Protein AF-0000000066527807 (afdb_homodimer)

Solvent-accessible surface area (backbone atoms only — not comparable to full-atom values): 12798 Å² total; per-residue (Å²): 134,84,79,76,78,77,77,78,78,77,78,80,78,75,71,74,75,80,60,67,42,74,60,63,64,94,69,46,79,50,50,32,48,44,38,30,66,73,28,67,70,47,35,36,44,41,22,42,40,43,50,53,51,54,53,51,51,66,41,42,33,78,80,55,36,56,61,50,51,51,53,50,52,56,45,52,54,56,43,50,72,34,34,56,39,62,67,53,40,49,50,47,44,53,52,52,40,50,54,52,51,53,52,57,70,68,49,85,55,57,115,130,83,76,75,78,79,78,77,80,77,76,76,78,76,72,75,74,81,60,62,40,74,61,62,65,92,68,48,79,50,50,30,50,44,39,30,65,74,28,66,71,48,36,38,44,41,21,44,41,44,50,53,52,54,53,52,48,69,42,41,34,76,79,54,34,57,62,50,50,52,52,49,53,54,46,53,54,56,44,51,72,34,33,59,40,63,68,55,40,49,49,47,44,52,52,53,40,49,54,52,50,54,53,56,70,67,49,85,54,58,114

Structure (mmCIF, N/CA/C/O backbone):
data_AF-0000000066527807-model_v1
#
loop_
_entity.id
_entity.type
_entity.pdbx_description
1 polymer 'Uncharacterized protein'
#
loop_
_atom_site.group_PDB
_atom_site.id
_atom_site.type_symbol
_atom_site.label_atom_id
_atom_site.label_alt_id
_atom_site.label_comp_id
_atom_site.label_asym_id
_atom_site.label_entity_id
_atom_site.label_seq_id
_atom_site.pdbx_PDB_ins_code
_atom_site.Cartn_x
_atom_site.Cartn_y
_atom_site.Cartn_z
_atom_site.occupancy
_atom_site.B_iso_or_equiv
_atom_site.auth_seq_id
_atom_site.auth_comp_id
_atom_site.auth_asym_id
_atom_site.auth_atom_id
_atom_site.pdbx_PDB_model_num
ATOM 1 N N . MET A 1 1 ? -2.896 -29.844 54.281 1 39.66 1 MET A N 1
ATOM 2 C CA . MET A 1 1 ? -3.393 -28.734 53.469 1 39.66 1 MET A CA 1
ATOM 3 C C . MET A 1 1 ? -2.633 -28.672 52.156 1 39.66 1 MET A C 1
ATOM 5 O O . MET A 1 1 ? -1.433 -28.391 52.125 1 39.66 1 MET A O 1
ATOM 9 N N . LYS A 1 2 ? -2.949 -29.703 51.25 1 48.19 2 LYS A N 1
ATOM 10 C CA . LYS A 1 2 ? -2.42 -29.875 49.906 1 48.19 2 LYS A CA 1
ATOM 11 C C . LYS A 1 2 ? -2.602 -28.594 49.094 1 48.19 2 LYS A C 1
ATOM 13 O O . LYS A 1 2 ? -3.721 -28.094 48.938 1 48.19 2 LYS A O 1
ATOM 18 N N . HIS A 1 3 ? -1.604 -27.625 49.188 1 49.34 3 HIS A N 1
ATOM 19 C CA . HIS A 1 3 ? -1.522 -26.422 48.375 1 49.34 3 HIS A CA 1
ATOM 20 C C . HIS A 1 3 ? -1.668 -26.734 46.875 1 49.34 3 HIS A C 1
ATOM 22 O O . HIS A 1 3 ? -0.916 -27.547 46.344 1 49.34 3 HIS A O 1
ATOM 28 N N . LEU A 1 4 ? -2.865 -26.906 46.375 1 46.47 4 LEU A N 1
ATOM 29 C CA . LEU A 1 4 ? -3.129 -27 44.938 1 46.47 4 LEU A CA 1
ATOM 30 C C . LEU A 1 4 ? -2.521 -25.812 4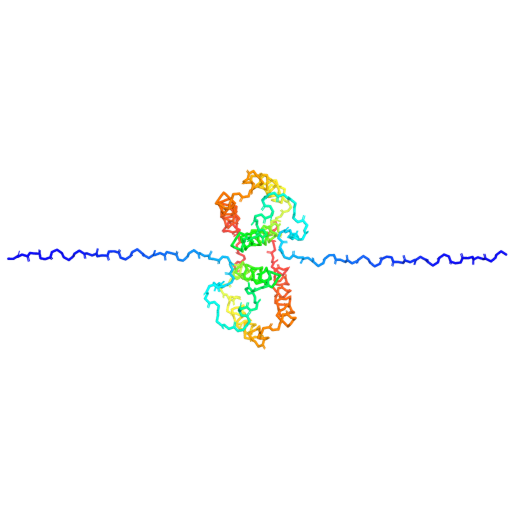4.188 1 46.47 4 LEU A C 1
ATOM 32 O O . LEU A 1 4 ? -2.816 -24.656 44.5 1 46.47 4 LEU A O 1
ATOM 36 N N . ALA A 1 5 ? -1.277 -25.922 43.719 1 49.06 5 ALA A N 1
ATOM 37 C CA . ALA A 1 5 ? -0.568 -24.984 42.875 1 49.06 5 ALA A CA 1
ATOM 38 C C . ALA A 1 5 ? -1.372 -24.672 41.594 1 49.06 5 ALA A C 1
ATOM 40 O O . ALA A 1 5 ? -1.746 -25.578 40.875 1 49.06 5 ALA A O 1
ATOM 41 N N . PHE A 1 6 ? -2.27 -23.641 41.594 1 47.47 6 PHE A N 1
ATOM 42 C CA . PHE A 1 6 ? -2.979 -23.141 40.438 1 47.47 6 PHE A CA 1
ATOM 43 C C . PHE A 1 6 ? -2.004 -22.812 39.312 1 47.47 6 PHE A C 1
ATOM 45 O O . PHE A 1 6 ? -1.077 -22.016 39.5 1 47.47 6 PHE A O 1
ATOM 52 N N . LEU A 1 7 ? -1.673 -23.734 38.438 1 44.59 7 LEU A N 1
ATOM 53 C CA . LEU A 1 7 ? -0.918 -23.516 37.188 1 44.59 7 LEU A CA 1
ATOM 54 C C . LEU A 1 7 ? -1.557 -22.422 36.344 1 44.59 7 LEU A C 1
ATOM 56 O O . LEU A 1 7 ? -2.727 -22.516 35.969 1 44.59 7 LEU A O 1
ATOM 60 N N . ALA A 1 8 ? -1.164 -21.125 36.5 1 48 8 ALA A N 1
ATOM 61 C CA . ALA A 1 8 ? -1.522 -19.984 35.656 1 48 8 ALA A CA 1
ATOM 62 C C . ALA A 1 8 ? -1.264 -20.25 34.188 1 48 8 ALA A C 1
ATOM 64 O O . ALA A 1 8 ? -0.119 -20.469 33.781 1 48 8 ALA A O 1
ATOM 65 N N . LEU A 1 9 ? -2.199 -20.922 33.469 1 48.09 9 LEU A N 1
ATOM 66 C CA . LEU A 1 9 ? -2.143 -21.078 32 1 48.09 9 LEU A CA 1
ATOM 67 C C . LEU A 1 9 ? -1.901 -19.734 31.344 1 48.09 9 LEU A C 1
ATOM 69 O O . LEU A 1 9 ? -2.75 -18.844 31.406 1 48.09 9 LEU A O 1
ATOM 73 N N . GLY A 1 10 ? -0.667 -19.234 31.234 1 46.38 10 GLY A N 1
ATOM 74 C CA . GLY A 1 10 ? -0.306 -18.047 30.469 1 46.38 10 GLY A CA 1
ATOM 75 C C . GLY A 1 10 ? -0.889 -18.047 29.078 1 46.38 10 GLY A C 1
ATOM 76 O O . GLY A 1 10 ? -0.628 -18.953 28.281 1 46.38 10 GLY A O 1
ATOM 77 N N . GLY A 1 11 ? -2.061 -17.469 28.828 1 46.22 11 GLY A N 1
ATOM 78 C CA . GLY A 1 11 ? -2.682 -17.281 27.516 1 46.22 11 GLY A CA 1
ATOM 79 C C . GLY A 1 11 ? -1.75 -16.641 26.5 1 46.22 11 GLY A C 1
ATOM 80 O O . GLY A 1 11 ? -1.186 -15.578 26.75 1 46.22 11 GLY A O 1
ATOM 81 N N . LEU A 1 12 ? -1.144 -17.391 25.594 1 45.25 12 LEU A N 1
ATOM 82 C CA . LEU A 1 12 ? -0.392 -16.953 24.422 1 45.25 12 LEU A CA 1
ATOM 83 C C . LEU A 1 12 ? -1.179 -15.914 23.625 1 45.25 12 LEU A C 1
ATOM 85 O O . LEU A 1 12 ? -2.225 -16.219 23.047 1 45.25 12 LEU A O 1
ATOM 89 N N . LEU A 1 13 ? -1.061 -14.617 23.891 1 42.19 13 LEU A N 1
ATOM 90 C CA . LEU A 1 13 ? -1.569 -13.531 23.062 1 42.19 13 LEU A CA 1
ATOM 91 C C . LEU A 1 13 ? -1.076 -13.68 21.625 1 42.19 13 LEU A C 1
ATOM 93 O O . LEU A 1 13 ? 0.12 -13.539 21.359 1 42.19 13 LEU A O 1
ATOM 97 N N . LEU A 1 14 ? -1.679 -14.516 20.781 1 38.56 14 LEU A N 1
ATOM 98 C CA . LEU A 1 14 ? -1.427 -14.469 19.344 1 38.56 14 LEU A CA 1
ATOM 99 C C . LEU A 1 14 ? -1.499 -13.039 18.828 1 38.56 14 LEU A C 1
ATOM 101 O O . LEU A 1 14 ? -2.535 -12.383 18.953 1 38.56 14 LEU A O 1
ATOM 105 N N . ALA A 1 15 ? -0.409 -12.359 18.672 1 37.22 15 ALA A N 1
ATOM 106 C CA . ALA A 1 15 ? -0.36 -11.078 17.969 1 37.22 15 ALA A CA 1
ATOM 107 C C . ALA A 1 15 ? -1.014 -11.188 16.594 1 37.22 15 ALA A C 1
ATOM 109 O O . ALA A 1 15 ? -0.762 -12.141 15.852 1 37.22 15 ALA A O 1
ATOM 110 N N . PRO A 1 16 ? -2.109 -10.508 16.375 1 35.41 16 PRO A N 1
ATOM 111 C CA . PRO A 1 16 ? -2.666 -10.547 15.016 1 35.41 16 PRO A CA 1
ATOM 112 C C . PRO A 1 16 ? -1.626 -10.234 13.938 1 35.41 16 PRO A C 1
ATOM 114 O O . PRO A 1 16 ? -0.729 -9.414 14.164 1 35.41 16 PRO A O 1
ATOM 117 N N . LEU A 1 17 ? -1.255 -11.109 13.094 1 33.66 17 LEU A N 1
ATOM 118 C CA . LEU A 1 17 ? -0.534 -10.797 11.859 1 33.66 17 LEU A CA 1
ATOM 119 C C . LEU A 1 17 ? -1.036 -9.492 11.25 1 33.66 17 LEU A C 1
ATOM 121 O O . LEU A 1 17 ? -2.244 -9.289 11.109 1 33.66 17 LEU A O 1
ATOM 125 N N . ALA A 1 18 ? -0.369 -8.43 11.508 1 37.41 18 ALA A N 1
ATOM 126 C CA . ALA A 1 18 ? -0.654 -7.133 10.906 1 37.41 18 ALA A CA 1
ATOM 127 C C . ALA A 1 18 ? -1.011 -7.285 9.43 1 37.41 18 ALA A C 1
ATOM 129 O O . ALA A 1 18 ? -0.16 -7.648 8.609 1 37.41 18 ALA A O 1
ATOM 130 N N . GLU A 1 19 ? -2.135 -7.895 9.07 1 40.25 19 GLU A N 1
ATOM 131 C CA . GLU A 1 19 ? -2.646 -7.891 7.703 1 40.25 19 GLU A CA 1
ATOM 132 C C . GLU A 1 19 ? -2.508 -6.512 7.066 1 40.25 19 GLU A C 1
ATOM 134 O O . GLU A 1 19 ? -2.791 -5.496 7.703 1 40.25 19 GLU A O 1
ATOM 139 N N . ALA A 1 20 ? -1.674 -6.43 6.109 1 42.84 20 ALA A N 1
ATOM 140 C CA . ALA A 1 20 ? -1.469 -5.199 5.355 1 42.84 20 ALA A CA 1
ATOM 141 C C . ALA A 1 20 ? -2.799 -4.617 4.883 1 42.84 20 ALA A C 1
ATOM 143 O O . ALA A 1 20 ? -2.893 -3.42 4.598 1 42.84 20 ALA A O 1
ATOM 144 N N . ALA A 1 21 ? -3.801 -5.496 4.59 1 53.59 21 ALA A N 1
ATOM 145 C CA . ALA A 1 21 ? -5.035 -4.844 4.164 1 53.59 21 ALA A CA 1
ATOM 146 C C . ALA A 1 21 ? -5.617 -3.982 5.285 1 53.59 21 ALA A C 1
ATOM 148 O O . ALA A 1 21 ? -5.344 -4.219 6.465 1 53.59 21 ALA A O 1
ATOM 149 N N . SER A 1 22 ? -6.172 -2.719 4.793 1 63.94 22 SER A N 1
ATOM 150 C CA . SER A 1 22 ? -6.762 -1.81 5.773 1 63.94 22 SER A CA 1
ATOM 151 C C . SER A 1 22 ? -7.73 -2.541 6.695 1 63.94 22 SER A C 1
ATOM 153 O O . SER A 1 22 ? -7.961 -2.115 7.828 1 63.94 22 SER A O 1
ATOM 155 N N . PHE A 1 23 ? -8.305 -3.688 6.227 1 75.06 23 PHE A N 1
ATOM 156 C CA . PHE A 1 23 ? -9.18 -4.449 7.109 1 75.06 23 PHE A CA 1
ATOM 157 C C . PHE A 1 23 ? -9.25 -5.906 6.672 1 75.06 23 PHE A C 1
ATOM 159 O O . PHE A 1 23 ? -8.836 -6.25 5.562 1 75.06 23 PHE A O 1
ATOM 166 N N . ASP A 1 24 ? -9.641 -6.789 7.535 1 86.12 24 ASP A N 1
ATOM 167 C CA . ASP A 1 24 ? -9.781 -8.227 7.316 1 86.12 24 ASP A CA 1
ATOM 168 C C . ASP A 1 24 ? -11.039 -8.531 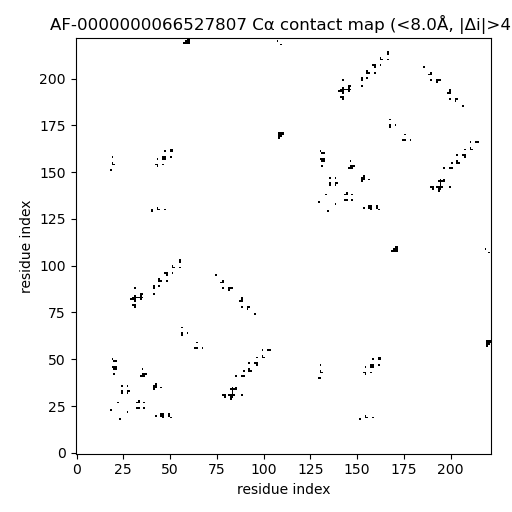6.5 1 86.12 24 ASP A C 1
ATOM 170 O O . ASP A 1 24 ? -12.156 -8.422 7 1 86.12 24 ASP A O 1
ATOM 174 N N . CYS A 1 25 ? -10.797 -9.102 5.344 1 91.19 25 CYS A N 1
ATOM 175 C CA . CYS A 1 25 ? -11.914 -9.352 4.441 1 91.19 25 CYS A CA 1
ATOM 176 C C . CYS A 1 25 ? -12.812 -10.469 4.969 1 91.19 25 CYS A C 1
ATOM 178 O O . CYS A 1 25 ? -13.992 -10.531 4.637 1 91.19 25 CYS A O 1
ATOM 180 N N . GLU A 1 26 ? -12.273 -11.359 5.695 1 88.69 26 GLU A N 1
ATOM 181 C CA . GLU A 1 26 ? -13.055 -12.445 6.266 1 88.69 26 GLU A CA 1
ATOM 182 C C . GLU A 1 26 ? -14.07 -11.93 7.281 1 88.69 26 GLU A C 1
ATOM 184 O O . GLU A 1 26 ? -15.031 -12.625 7.621 1 88.69 26 GLU A O 1
ATOM 189 N N . LYS A 1 27 ? -13.875 -10.711 7.668 1 91.62 27 LYS A N 1
ATOM 190 C CA . LYS A 1 27 ? -14.75 -10.117 8.68 1 91.62 27 LYS A CA 1
ATOM 191 C C . LYS A 1 27 ? -15.578 -8.977 8.094 1 91.62 27 LYS A C 1
ATOM 193 O O . LYS A 1 27 ? -16.234 -8.234 8.836 1 91.62 27 LYS A O 1
ATOM 198 N N . ALA A 1 28 ? -15.492 -8.867 6.793 1 91.62 28 ALA A N 1
ATOM 199 C CA . ALA A 1 28 ? -16.203 -7.77 6.148 1 91.62 28 ALA A CA 1
ATOM 200 C C . ALA A 1 28 ? -17.719 -7.93 6.301 1 91.62 28 ALA A C 1
ATOM 202 O O . ALA A 1 28 ? -18.266 -8.977 5.973 1 91.62 28 ALA A O 1
ATOM 203 N N . GLU A 1 29 ? -18.406 -6.879 6.809 1 92.94 29 GLU A N 1
ATOM 204 C CA . GLU A 1 29 ? -19.844 -6.934 7.043 1 92.94 29 GLU A CA 1
ATOM 205 C C . GLU A 1 29 ? -20.578 -5.84 6.273 1 92.94 29 GLU A C 1
ATOM 207 O O . GLU A 1 29 ? -21.656 -6.07 5.723 1 92.94 29 GLU A O 1
ATOM 212 N N . ARG A 1 30 ? -19.969 -4.672 6.18 1 95.81 30 ARG A N 1
ATOM 213 C CA . ARG A 1 30 ? -20.625 -3.521 5.551 1 95.81 30 ARG A CA 1
ATOM 214 C C . ARG A 1 30 ? -20.516 -3.596 4.035 1 95.81 30 ARG A C 1
ATOM 216 O O . ARG A 1 30 ? -19.625 -4.266 3.502 1 95.81 30 ARG A O 1
ATOM 223 N N . ALA A 1 31 ? -21.422 -2.932 3.379 1 97.56 31 ALA A N 1
ATOM 224 C CA . ALA A 1 31 ? -21.5 -2.99 1.922 1 97.56 31 ALA A CA 1
ATOM 225 C C . ALA A 1 31 ? -20.219 -2.467 1.283 1 97.56 31 ALA A C 1
ATOM 227 O O . ALA A 1 31 ? -19.766 -3.004 0.272 1 97.56 31 ALA A O 1
ATOM 228 N N . ASP A 1 32 ? -19.641 -1.404 1.789 1 97.38 32 ASP A N 1
ATOM 229 C CA . ASP A 1 32 ? -18.406 -0.88 1.228 1 97.38 32 ASP A CA 1
ATOM 230 C C . ASP A 1 32 ? -17.25 -1.871 1.41 1 97.38 32 ASP A C 1
ATOM 232 O O . ASP A 1 32 ? -16.5 -2.131 0.473 1 97.38 32 ASP A O 1
ATOM 236 N N . GLU A 1 33 ? -17.156 -2.475 2.566 1 96.56 33 GLU A N 1
ATOM 237 C CA . GLU A 1 33 ? -16.109 -3.445 2.84 1 96.56 33 GLU A CA 1
ATOM 238 C C . GLU A 1 33 ? -16.219 -4.656 1.921 1 96.56 33 GLU A C 1
ATOM 240 O O . GLU A 1 33 ? -15.219 -5.133 1.381 1 96.56 33 GLU A O 1
ATOM 245 N N . LYS A 1 34 ? -17.422 -5.156 1.769 1 97.25 34 LYS A N 1
ATOM 246 C CA . LYS A 1 34 ? -17.641 -6.297 0.885 1 97.25 34 LYS A CA 1
ATOM 247 C C . LYS A 1 34 ? -17.25 -5.961 -0.554 1 97.25 34 LYS A C 1
ATOM 249 O O . LYS A 1 34 ? -16.641 -6.777 -1.247 1 97.25 34 LYS A O 1
ATOM 254 N N . ALA A 1 35 ? -17.656 -4.762 -0.98 1 97.44 35 ALA A N 1
ATOM 255 C CA . ALA A 1 35 ? -17.312 -4.324 -2.332 1 97.44 35 ALA A CA 1
ATOM 256 C C . ALA A 1 35 ? -15.805 -4.223 -2.506 1 97.44 35 ALA A C 1
ATOM 258 O O . ALA A 1 35 ? -15.266 -4.633 -3.535 1 97.44 35 ALA A O 1
ATOM 259 N N . ILE A 1 36 ? -15.109 -3.676 -1.559 1 97.06 36 ILE A N 1
ATOM 260 C CA . ILE A 1 36 ? -13.664 -3.533 -1.589 1 97.06 36 ILE A CA 1
ATOM 261 C C . ILE A 1 36 ? -13.008 -4.91 -1.661 1 97.06 36 ILE A C 1
ATOM 263 O O . ILE A 1 36 ? -12.102 -5.133 -2.473 1 97.06 36 ILE A O 1
ATOM 267 N N . CYS A 1 37 ? -13.555 -5.812 -0.888 1 95.88 37 CYS A N 1
ATOM 268 C CA . CYS A 1 37 ? -12.984 -7.156 -0.828 1 95.88 37 CYS A CA 1
ATOM 269 C C . CYS A 1 37 ? -13.242 -7.914 -2.127 1 95.88 37 CYS A C 1
ATOM 271 O O . CYS A 1 37 ? -12.461 -8.789 -2.5 1 95.88 37 CYS A O 1
ATOM 273 N N . ALA A 1 38 ? -14.25 -7.582 -2.836 1 94.56 38 ALA A N 1
ATOM 274 C CA . ALA A 1 38 ? -14.672 -8.32 -4.023 1 94.56 38 ALA A CA 1
ATOM 275 C C . ALA A 1 38 ? -14 -7.77 -5.277 1 94.56 38 ALA A C 1
ATOM 277 O O . ALA A 1 38 ? -14.078 -8.383 -6.348 1 94.56 38 ALA A O 1
ATOM 278 N N . ASN A 1 39 ? -13.375 -6.621 -5.152 1 94.56 39 ASN A N 1
ATOM 279 C CA . ASN A 1 39 ? -12.797 -5.906 -6.281 1 94.56 39 ASN A CA 1
ATOM 280 C C . ASN A 1 39 ? -11.312 -5.621 -6.066 1 94.56 39 ASN A C 1
ATOM 282 O O . ASN A 1 39 ? -10.953 -4.824 -5.199 1 94.56 39 ASN A O 1
ATOM 286 N N . ARG A 1 40 ? -10.531 -6.211 -6.867 1 92.75 40 ARG A N 1
ATOM 287 C CA . ARG A 1 40 ? -9.086 -6.129 -6.656 1 92.75 40 ARG A CA 1
ATOM 288 C C . ARG A 1 40 ? -8.609 -4.684 -6.742 1 92.75 40 ARG A C 1
ATOM 290 O O . ARG A 1 40 ? -7.77 -4.258 -5.945 1 92.75 40 ARG A O 1
ATOM 297 N N . ALA A 1 41 ? -9.078 -4.008 -7.758 1 93.94 41 ALA A N 1
ATOM 298 C CA . ALA A 1 41 ? -8.641 -2.625 -7.926 1 93.94 41 ALA A CA 1
ATOM 299 C C . ALA A 1 41 ? -9 -1.784 -6.703 1 93.94 41 ALA A C 1
ATOM 301 O O . ALA A 1 41 ? -8.211 -0.939 -6.27 1 93.94 41 ALA A O 1
ATOM 302 N N . LEU A 1 42 ? -10.156 -1.981 -6.207 1 95.94 42 LEU A N 1
ATOM 303 C CA . LEU A 1 42 ? -10.555 -1.287 -4.988 1 95.94 42 LEU A CA 1
ATOM 304 C C . LEU A 1 42 ? -9.711 -1.742 -3.803 1 95.94 42 LEU A C 1
ATOM 306 O O . LEU A 1 42 ? -9.305 -0.924 -2.975 1 95.94 42 LEU A O 1
ATOM 310 N N . ASN A 1 43 ? -9.461 -3.035 -3.676 1 95.44 43 ASN A N 1
ATOM 311 C CA . ASN A 1 43 ? -8.586 -3.551 -2.627 1 95.44 43 ASN A CA 1
ATOM 312 C C . ASN A 1 43 ? -7.199 -2.92 -2.689 1 95.44 43 ASN A C 1
ATOM 314 O O . ASN A 1 43 ? -6.645 -2.531 -1.662 1 95.44 43 ASN A O 1
ATOM 318 N N . ASP A 1 44 ? -6.684 -2.838 -3.83 1 95.69 44 ASP A N 1
ATOM 319 C CA . ASP A 1 44 ? -5.367 -2.227 -4.012 1 95.69 44 ASP A CA 1
ATOM 320 C C . ASP A 1 44 ? -5.367 -0.777 -3.533 1 95.69 44 ASP A C 1
ATOM 322 O O . ASP A 1 44 ? -4.426 -0.337 -2.867 1 95.69 44 ASP A O 1
ATOM 326 N N . LYS A 1 45 ? -6.402 -0.035 -3.914 1 96.81 45 LYS A N 1
ATOM 327 C CA . LYS A 1 45 ? -6.52 1.351 -3.469 1 96.81 45 LYS A CA 1
ATOM 328 C C . LYS A 1 45 ? -6.637 1.433 -1.95 1 96.81 45 LYS A C 1
ATOM 330 O O . LYS A 1 45 ? -6.102 2.354 -1.33 1 96.81 45 LYS A O 1
ATOM 335 N N . ASP A 1 46 ? -7.309 0.495 -1.396 1 96.81 46 ASP A N 1
ATOM 336 C CA . ASP A 1 46 ? -7.441 0.454 0.056 1 96.81 46 ASP A CA 1
ATOM 337 C C . ASP A 1 46 ? -6.09 0.242 0.729 1 96.81 46 ASP A C 1
ATOM 339 O O . ASP A 1 46 ? -5.75 0.94 1.688 1 96.81 46 ASP A O 1
ATOM 343 N N . VAL A 1 47 ? -5.359 -0.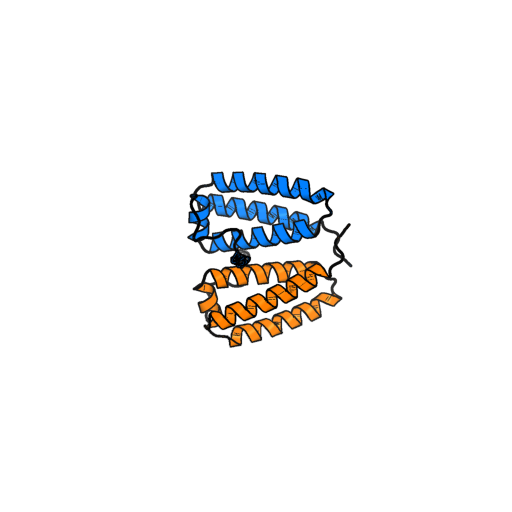708 0.258 1 96.19 47 VAL A N 1
ATOM 344 C CA . VAL A 1 47 ? -4.043 -0.991 0.815 1 96.19 47 VAL A CA 1
ATOM 345 C C . VAL A 1 47 ? -3.129 0.217 0.624 1 96.19 47 VAL A C 1
ATOM 347 O O . VAL A 1 47 ? -2.457 0.652 1.562 1 96.19 47 VAL A O 1
ATOM 350 N N . GLU A 1 48 ? -3.111 0.742 -0.562 1 96.94 48 GLU A N 1
ATOM 351 C CA . GLU A 1 48 ? -2.293 1.92 -0.831 1 96.94 48 GLU A CA 1
ATOM 352 C C . GLU A 1 48 ? -2.637 3.061 0.124 1 96.94 48 GLU A C 1
ATOM 354 O O . GLU A 1 48 ? -1.748 3.643 0.748 1 96.94 48 GLU A O 1
ATOM 359 N N . MET A 1 49 ? -3.904 3.396 0.219 1 97.12 49 MET A N 1
ATOM 360 C CA . MET A 1 49 ? -4.371 4.469 1.096 1 97.12 49 MET A CA 1
ATOM 361 C C . MET A 1 49 ? -3.922 4.227 2.533 1 97.12 49 MET A C 1
ATOM 363 O O . MET A 1 49 ? -3.398 5.133 3.186 1 97.12 49 MET A O 1
ATOM 367 N N . SER A 1 50 ? -4.094 3.029 2.984 1 96.75 50 SER A N 1
ATOM 368 C CA . SER A 1 50 ? -3.777 2.689 4.367 1 96.75 50 SER A CA 1
ATOM 369 C C . SER A 1 50 ? -2.285 2.83 4.641 1 96.75 50 SER A C 1
ATOM 371 O O . SER A 1 50 ? -1.888 3.352 5.688 1 96.75 50 SER A O 1
ATOM 373 N N . VAL A 1 51 ? -1.482 2.357 3.766 1 95.88 51 VAL A N 1
ATOM 374 C CA . VAL A 1 51 ? -0.034 2.416 3.936 1 95.88 51 VAL A CA 1
ATOM 375 C C . VAL A 1 51 ? 0.43 3.869 3.922 1 95.88 51 VAL A C 1
ATOM 377 O O . VAL A 1 51 ? 1.192 4.293 4.793 1 95.88 51 VAL A O 1
ATOM 380 N N . LYS A 1 52 ? -0.044 4.664 2.949 1 95.56 52 LYS A N 1
ATOM 381 C CA . LYS A 1 52 ? 0.321 6.074 2.873 1 95.56 52 LYS A CA 1
ATOM 382 C C . LYS A 1 52 ? -0.087 6.816 4.145 1 95.56 52 LYS A C 1
ATOM 384 O O . LYS A 1 52 ? 0.686 7.613 4.68 1 95.56 52 LYS A O 1
ATOM 389 N N . TYR A 1 53 ? -1.275 6.59 4.629 1 95.62 53 TYR A N 1
ATOM 390 C CA . TYR A 1 53 ? -1.767 7.23 5.848 1 95.62 53 TYR A CA 1
ATOM 391 C C . TYR A 1 53 ? -0.869 6.906 7.035 1 95.62 53 TYR A C 1
ATOM 393 O O . TYR A 1 53 ? -0.459 7.801 7.773 1 95.62 53 TYR A O 1
ATOM 401 N N . ARG A 1 54 ? -0.525 5.652 7.207 1 93.25 54 ARG A N 1
ATOM 402 C CA . ARG A 1 54 ? 0.29 5.227 8.344 1 93.25 54 ARG A CA 1
ATOM 403 C C . ARG A 1 54 ? 1.688 5.832 8.266 1 93.25 54 ARG A C 1
ATOM 405 O O . ARG A 1 54 ? 2.23 6.281 9.281 1 93.25 54 ARG A O 1
ATOM 412 N N . PHE A 1 55 ? 2.26 5.828 7.086 1 89.94 55 PHE A N 1
ATOM 413 C CA . PHE A 1 55 ? 3.592 6.398 6.906 1 89.94 55 PHE A CA 1
ATOM 414 C C . PHE A 1 55 ? 3.596 7.887 7.234 1 89.94 55 PHE A C 1
ATOM 416 O O . PHE A 1 55 ? 4.449 8.359 7.984 1 89.94 55 PHE A O 1
ATOM 423 N N . LEU A 1 56 ? 2.678 8.578 6.656 1 90.75 56 LEU A N 1
ATOM 424 C CA . LEU A 1 56 ? 2.619 10.023 6.848 1 90.75 56 LEU A CA 1
ATOM 425 C C . LEU A 1 56 ? 2.352 10.367 8.305 1 90.75 56 LEU A C 1
ATOM 427 O O . LEU A 1 56 ? 2.938 11.312 8.844 1 90.75 56 LEU A O 1
ATOM 431 N N . ARG A 1 57 ? 1.449 9.625 8.93 1 89.94 57 ARG A N 1
ATOM 432 C CA . ARG A 1 57 ? 1.155 9.867 10.344 1 89.94 57 ARG A CA 1
ATOM 433 C C . ARG A 1 57 ? 2.412 9.727 11.195 1 89.94 57 ARG A C 1
ATOM 435 O O . ARG A 1 57 ? 2.572 10.43 12.195 1 89.94 57 ARG A O 1
ATOM 442 N N . GLY A 1 58 ? 3.287 8.805 10.758 1 86.12 58 GLY A N 1
ATOM 443 C CA . GLY A 1 58 ? 4.52 8.57 11.492 1 86.12 58 GLY A CA 1
ATOM 444 C C . GLY A 1 58 ? 5.559 9.656 11.273 1 86.12 58 GLY A C 1
ATOM 445 O O . GLY A 1 58 ? 6.527 9.75 12.031 1 86.12 58 GLY A O 1
ATOM 446 N N . LEU A 1 59 ? 5.414 10.43 10.234 1 83.25 59 LEU A N 1
ATOM 447 C CA . LEU A 1 59 ? 6.391 11.461 9.906 1 83.25 59 LEU A CA 1
ATOM 448 C C . LEU A 1 59 ? 6.031 12.781 10.578 1 83.25 59 LEU A C 1
ATOM 450 O O . LEU A 1 59 ? 6.867 13.688 10.664 1 83.25 59 LEU A O 1
ATOM 454 N N . PHE A 1 60 ? 4.816 12.938 10.906 1 75.5 60 PHE A N 1
ATOM 455 C CA . PHE A 1 60 ? 4.395 14.195 11.516 1 75.5 60 PHE A CA 1
ATOM 456 C C . PHE A 1 60 ? 4.551 14.141 13.031 1 75.5 60 PHE A C 1
ATOM 458 O O . PHE A 1 60 ? 4.379 13.086 13.641 1 75.5 60 PHE A O 1
ATOM 465 N N . ALA A 1 61 ? 4.977 15.312 13.516 1 67.62 61 ALA A N 1
ATOM 466 C CA . ALA A 1 61 ? 5.016 15.492 14.961 1 67.62 61 ALA A CA 1
ATOM 467 C C . ALA A 1 61 ? 3.629 15.312 15.578 1 67.62 61 ALA A C 1
ATOM 469 O O . ALA A 1 61 ? 2.629 15.25 14.859 1 67.62 61 ALA A O 1
ATOM 470 N N . MET A 1 62 ? 3.623 15.164 16.922 1 67.19 62 MET A N 1
ATOM 471 C CA . MET A 1 62 ? 2.396 14.898 17.656 1 67.19 62 MET A CA 1
ATOM 472 C C . MET A 1 62 ? 1.31 15.906 17.297 1 67.19 62 MET A C 1
ATOM 474 O O . MET A 1 62 ? 0.134 15.547 17.203 1 67.19 62 MET A O 1
ATOM 478 N N . GLY A 1 63 ? 1.717 17.109 17.016 1 68.25 63 GLY A N 1
ATOM 479 C CA . GLY A 1 63 ? 0.728 18.141 16.734 1 68.25 63 GLY A CA 1
ATOM 480 C C . GLY A 1 63 ? -0.015 17.922 15.438 1 68.25 63 GLY A C 1
ATOM 481 O O . GLY A 1 63 ? -1.211 18.203 15.344 1 68.25 63 GLY A O 1
ATOM 482 N N . GLY A 1 64 ? 0.566 17.344 14.414 1 75 64 GLY A N 1
ATOM 483 C CA . GLY A 1 64 ? -0.076 17.094 13.133 1 75 64 GLY A CA 1
ATOM 484 C C . GLY A 1 64 ? -0.835 15.781 13.086 1 75 64 GLY A C 1
ATOM 485 O O . GLY A 1 64 ? -1.663 15.562 12.195 1 75 64 GLY A O 1
ATOM 486 N N . ARG A 1 65 ? -0.714 15.07 14.18 1 83.19 65 ARG A N 1
ATOM 487 C CA . ARG A 1 65 ? -1.299 13.734 14.172 1 83.19 65 ARG A CA 1
ATOM 488 C C . ARG A 1 65 ? -2.795 13.789 14.461 1 83.19 65 ARG A C 1
ATOM 490 O O . ARG A 1 65 ? -3.572 13.016 13.898 1 83.19 65 ARG A O 1
ATOM 497 N N . GLY A 1 66 ? -3.156 14.719 15.32 1 86 66 GLY A N 1
ATOM 498 C CA . GLY A 1 66 ? -4.57 14.844 15.641 1 86 66 GLY A CA 1
ATOM 499 C C . GLY A 1 66 ? -5.422 15.227 14.438 1 86 66 GLY A C 1
ATOM 500 O O . GLY A 1 66 ? -6.43 14.57 14.156 1 86 66 GLY A O 1
ATOM 501 N N . ALA A 1 67 ? -5.055 16.25 13.719 1 88.81 67 ALA A N 1
ATOM 502 C CA . ALA A 1 67 ? -5.793 16.703 12.539 1 88.81 67 ALA A CA 1
ATOM 503 C C . ALA A 1 67 ? -5.828 15.609 11.469 1 88.81 67 ALA A C 1
ATOM 505 O O . ALA A 1 67 ? -6.84 15.438 10.789 1 88.81 67 ALA A O 1
ATOM 506 N N . MET A 1 68 ? -4.742 14.898 11.344 1 91.88 68 MET A N 1
ATOM 507 C CA . MET A 1 68 ? -4.676 13.805 10.383 1 91.88 68 MET A CA 1
ATOM 508 C C . MET A 1 68 ? -5.652 12.695 10.75 1 91.88 68 MET A C 1
ATOM 510 O O . MET A 1 68 ? -6.348 12.164 9.883 1 91.88 68 MET A O 1
ATOM 514 N N . GLN A 1 69 ? -5.664 12.422 12.016 1 93.94 69 GLN A N 1
ATOM 515 C CA . GLN A 1 69 ? -6.574 11.383 12.484 1 93.94 69 GLN A CA 1
ATOM 516 C C . GLN A 1 69 ? -8.031 11.789 12.273 1 93.94 69 GLN A C 1
ATOM 518 O O . GLN A 1 69 ? -8.852 10.984 11.836 1 93.94 69 GLN A O 1
ATOM 523 N N . ASP A 1 70 ? -8.305 13.055 12.578 1 94.69 70 ASP A N 1
ATOM 524 C CA . ASP A 1 70 ? -9.664 13.555 12.383 1 94.69 70 ASP A CA 1
ATOM 525 C C . ASP A 1 70 ? -10.078 13.469 10.922 1 94.69 70 ASP A C 1
ATOM 527 O O . ASP A 1 70 ? -11.172 12.992 10.609 1 94.69 70 ASP A O 1
ATOM 531 N N . ARG A 1 71 ? -9.234 13.891 10.039 1 96.75 71 ARG A N 1
ATOM 532 C CA . ARG A 1 71 ? -9.539 13.867 8.609 1 96.75 71 ARG A CA 1
ATOM 533 C C . ARG A 1 71 ? -9.711 12.438 8.109 1 96.75 71 ARG A C 1
ATOM 535 O O . ARG A 1 71 ? -10.547 12.164 7.246 1 96.75 71 ARG A O 1
ATOM 542 N N . GLN A 1 72 ? -8.938 11.57 8.648 1 96.75 72 GLN A N 1
ATOM 543 C CA . GLN A 1 72 ? -9.062 10.164 8.281 1 96.75 72 GLN A CA 1
ATOM 544 C C . GLN A 1 72 ? -10.414 9.594 8.695 1 96.75 72 GLN A C 1
ATOM 546 O O . GLN A 1 72 ? -11.055 8.875 7.926 1 96.75 72 GLN A O 1
ATOM 551 N N . GLN A 1 73 ? -10.875 9.938 9.844 1 97.31 73 GLN A N 1
ATOM 552 C CA . GLN A 1 73 ? -12.164 9.469 10.328 1 97.31 73 GLN A CA 1
ATOM 553 C C . GLN A 1 73 ? -13.305 10.031 9.477 1 97.31 73 GLN A C 1
ATOM 555 O O . GLN A 1 73 ? -14.25 9.32 9.148 1 97.31 73 GLN A O 1
ATOM 560 N N . ASP A 1 74 ? -13.172 11.281 9.203 1 98.12 74 ASP A N 1
ATOM 561 C CA . ASP A 1 74 ? -14.164 11.914 8.336 1 98.12 74 ASP A CA 1
ATOM 562 C C . ASP A 1 74 ? -14.234 11.211 6.98 1 98.12 74 ASP A C 1
ATOM 564 O O . ASP A 1 74 ? -15.328 10.953 6.465 1 98.12 74 ASP A O 1
ATOM 568 N N . TRP A 1 75 ? -13.125 10.93 6.48 1 98.44 75 TRP A N 1
ATOM 569 C CA . TRP A 1 75 ? -13.07 10.289 5.172 1 98.44 75 TRP A CA 1
ATOM 570 C C . TRP A 1 75 ? -13.656 8.883 5.234 1 98.44 75 TRP A C 1
ATOM 572 O O . TRP A 1 75 ? -14.352 8.453 4.305 1 98.44 75 TRP A O 1
ATOM 582 N N . LEU A 1 76 ? -13.367 8.117 6.262 1 97.44 76 LEU A N 1
ATOM 583 C CA . LEU A 1 76 ? -13.93 6.773 6.402 1 97.44 76 LEU A CA 1
ATOM 584 C C . LEU A 1 76 ? -15.453 6.82 6.402 1 97.44 76 LEU A C 1
ATOM 586 O O . LEU A 1 76 ? -16.109 5.918 5.871 1 97.44 76 LEU A O 1
ATOM 590 N N . ARG A 1 77 ? -16.031 7.844 6.996 1 97.81 77 ARG A N 1
ATOM 591 C CA . ARG A 1 77 ? -17.469 8.023 6.953 1 97.81 77 ARG A CA 1
ATOM 592 C C . ARG A 1 77 ? -17.953 8.305 5.531 1 97.81 77 ARG A C 1
ATOM 594 O O . ARG A 1 77 ? -18.984 7.777 5.102 1 97.81 77 ARG A O 1
ATOM 601 N N . GLU A 1 78 ? -17.203 9.125 4.812 1 98.06 78 GLU A N 1
ATOM 602 C CA . GLU A 1 78 ? -17.5 9.398 3.406 1 98.06 78 GLU A CA 1
ATOM 603 C C . GLU A 1 78 ? -17.469 8.117 2.576 1 98.06 78 GLU A C 1
ATOM 605 O O . GLU A 1 78 ? -18.344 7.875 1.759 1 98.06 78 GLU A O 1
ATOM 610 N N . ARG A 1 79 ? -16.438 7.305 2.736 1 97.81 79 ARG A N 1
ATOM 611 C CA . ARG A 1 79 ? -16.297 6.051 2.004 1 97.81 79 ARG A CA 1
ATOM 612 C C . ARG A 1 79 ? -17.484 5.125 2.291 1 97.81 79 ARG A C 1
ATOM 614 O O . ARG A 1 79 ? -18.016 4.484 1.379 1 97.81 79 ARG A O 1
ATOM 621 N N . ARG A 1 80 ? -17.875 5.078 3.551 1 97.62 80 ARG A N 1
ATOM 622 C CA . ARG A 1 80 ? -18.984 4.211 3.963 1 97.62 80 ARG A CA 1
ATOM 623 C C . ARG A 1 80 ? -20.281 4.609 3.27 1 97.62 80 ARG A C 1
ATOM 625 O O . ARG A 1 80 ? -21.109 3.75 2.943 1 97.62 80 ARG A O 1
ATOM 632 N N . ARG A 1 81 ? -20.422 5.883 3.037 1 98.38 81 ARG A N 1
ATOM 633 C CA . ARG A 1 81 ? -21.641 6.379 2.408 1 98.38 81 ARG A CA 1
ATOM 634 C C . ARG A 1 81 ? -21.766 5.863 0.98 1 98.38 81 ARG A C 1
ATOM 636 O O . ARG A 1 81 ? -22.875 5.855 0.413 1 98.38 81 ARG A O 1
ATOM 643 N N . CYS A 1 82 ? -20.641 5.398 0.401 1 98.75 82 CYS A N 1
ATOM 644 C CA . CYS A 1 82 ? -20.656 4.875 -0.959 1 98.75 82 CYS A CA 1
ATOM 645 C C . CYS A 1 82 ? -21.359 3.525 -1.015 1 98.75 82 CYS A C 1
ATOM 647 O O . CYS A 1 82 ? -21.781 3.082 -2.086 1 98.75 82 CYS A O 1
ATOM 649 N N . GLY A 1 83 ? -21.531 2.922 0.178 1 98.19 83 GLY A N 1
ATOM 650 C CA . GLY A 1 83 ? -22.016 1.55 0.132 1 98.19 83 GLY A CA 1
ATOM 651 C C . GLY A 1 83 ? -21.219 0.671 -0.82 1 98.19 83 GLY A C 1
ATOM 652 O O . GLY A 1 83 ? -19.984 0.696 -0.819 1 98.19 83 GLY A O 1
ATOM 653 N N . GLY A 1 84 ? -21.859 -0.158 -1.664 1 98.25 84 GLY A N 1
ATOM 654 C CA . GLY A 1 84 ? -21.188 -1.085 -2.564 1 98.25 84 GLY A CA 1
ATOM 655 C C . GLY A 1 84 ? -20.953 -0.511 -3.947 1 98.25 84 GLY A C 1
ATOM 656 O O . GLY A 1 84 ? -20.547 -1.229 -4.863 1 98.25 84 GLY A O 1
ATOM 657 N N . ASP A 1 85 ? -21.125 0.825 -4.094 1 98.75 85 ASP A N 1
ATOM 658 C CA . ASP A 1 85 ? -20.938 1.475 -5.387 1 98.75 85 ASP A CA 1
ATOM 659 C C . ASP A 1 85 ? -19.469 1.584 -5.734 1 98.75 85 ASP A C 1
ATOM 661 O O . ASP A 1 85 ? -18.766 2.465 -5.23 1 98.75 85 ASP A O 1
ATOM 665 N N . THR A 1 86 ? -19.047 0.796 -6.672 1 98.31 86 THR A N 1
ATOM 666 C CA . THR A 1 86 ? -17.625 0.666 -6.977 1 98.31 86 THR A CA 1
ATOM 667 C C . THR A 1 86 ? -17.062 1.967 -7.555 1 98.31 86 THR A C 1
ATOM 669 O O . THR A 1 86 ? -15.914 2.322 -7.309 1 98.31 86 THR A O 1
ATOM 672 N N . ASP A 1 87 ? -17.875 2.68 -8.32 1 98.56 87 ASP A N 1
ATOM 673 C CA . ASP A 1 87 ? -17.422 3.953 -8.875 1 98.56 87 ASP A CA 1
ATOM 674 C C . ASP A 1 87 ? -17.266 5 -7.773 1 98.56 87 ASP A C 1
ATOM 676 O O . ASP A 1 87 ? -16.281 5.738 -7.754 1 98.56 87 ASP A O 1
ATOM 680 N N . CYS A 1 88 ? -18.203 5.09 -6.957 1 98.88 88 CYS A N 1
ATOM 681 C CA . CYS A 1 88 ? -18.141 5.996 -5.816 1 98.88 88 CYS A CA 1
ATOM 682 C C . CYS A 1 88 ? -16.953 5.68 -4.93 1 98.88 88 CYS A C 1
ATOM 684 O O . CYS A 1 88 ? -16.203 6.582 -4.539 1 98.88 88 CYS A O 1
ATOM 686 N N . LEU A 1 89 ? -16.719 4.395 -4.629 1 98.75 89 LEU A N 1
ATOM 687 C CA . LEU A 1 89 ? -15.578 3.965 -3.822 1 98.75 89 LEU A CA 1
ATOM 688 C C . LEU A 1 89 ? -14.266 4.32 -4.508 1 98.75 89 LEU A C 1
ATOM 690 O O . LEU A 1 89 ? -13.336 4.812 -3.861 1 98.75 89 LEU A O 1
ATOM 694 N N . SER A 1 90 ? -14.195 4.059 -5.77 1 98.56 90 SER A N 1
ATOM 695 C CA . SER A 1 90 ? -12.984 4.367 -6.512 1 98.56 90 SER A CA 1
ATOM 696 C C . SER A 1 90 ? -12.656 5.855 -6.438 1 98.56 90 SER A C 1
ATOM 698 O O . SER A 1 90 ? -11.5 6.234 -6.223 1 98.56 90 SER A O 1
ATOM 700 N N . ARG A 1 91 ? -13.633 6.66 -6.59 1 98.62 91 ARG A N 1
ATOM 701 C CA . ARG A 1 91 ? -13.43 8.102 -6.535 1 98.62 91 ARG A CA 1
ATOM 702 C C . ARG A 1 91 ? -13.023 8.547 -5.133 1 98.62 91 ARG A C 1
ATOM 704 O O . ARG A 1 91 ? -12.141 9.391 -4.977 1 98.62 91 ARG A O 1
ATOM 711 N N . ALA A 1 92 ? -13.68 8.016 -4.133 1 98.69 92 ALA A N 1
ATOM 712 C CA . ALA A 1 92 ? -13.352 8.359 -2.752 1 98.69 92 ALA A CA 1
ATOM 713 C C . ALA A 1 92 ? -11.898 8.023 -2.438 1 98.69 92 ALA A C 1
ATOM 715 O O . ALA A 1 92 ? -11.18 8.836 -1.851 1 98.69 92 ALA A O 1
ATOM 716 N N . TYR A 1 93 ? -11.469 6.875 -2.82 1 98.31 93 TYR A N 1
ATOM 717 C CA . TYR A 1 93 ? -10.086 6.473 -2.58 1 98.31 93 TYR A CA 1
ATOM 718 C C . TYR A 1 93 ? -9.117 7.359 -3.354 1 98.31 93 TYR A C 1
ATOM 720 O O . TYR A 1 93 ? -8.086 7.781 -2.818 1 98.31 93 TYR A O 1
ATOM 728 N N . ALA A 1 94 ? -9.43 7.578 -4.617 1 98.38 94 ALA A N 1
ATOM 729 C CA . ALA A 1 94 ? -8.555 8.422 -5.418 1 98.38 94 ALA A CA 1
ATOM 730 C C . ALA A 1 94 ? -8.383 9.797 -4.777 1 98.38 94 ALA A C 1
ATOM 732 O O . ALA A 1 94 ? -7.27 10.336 -4.73 1 98.38 94 ALA A O 1
ATOM 733 N N . GLN A 1 95 ? -9.43 10.336 -4.324 1 98.56 95 GLN A N 1
ATOM 734 C CA . GLN A 1 95 ? -9.391 11.648 -3.68 1 98.56 95 GLN A CA 1
ATOM 735 C C . GLN A 1 95 ? -8.547 11.609 -2.41 1 98.56 95 GLN A C 1
ATOM 737 O O . GLN A 1 95 ? -7.711 12.492 -2.189 1 98.56 95 GLN A O 1
ATOM 742 N N . ARG A 1 96 ? -8.758 10.633 -1.546 1 98.56 96 ARG A N 1
ATOM 743 C CA . ARG A 1 96 ? -8.016 10.539 -0.291 1 98.56 96 ARG A CA 1
ATOM 744 C C . ARG A 1 96 ? -6.531 10.312 -0.546 1 98.56 96 ARG A C 1
ATOM 746 O O . ARG A 1 96 ? -5.684 10.945 0.091 1 98.56 96 ARG A O 1
ATOM 753 N N . ILE A 1 97 ? -6.242 9.445 -1.472 1 97.94 97 ILE A N 1
ATOM 754 C CA . ILE A 1 97 ? -4.855 9.156 -1.831 1 97.94 97 ILE A CA 1
ATOM 755 C C . ILE A 1 97 ? -4.188 10.422 -2.354 1 97.94 97 ILE A C 1
ATOM 757 O O . ILE A 1 97 ? -3.043 10.727 -1.997 1 97.94 97 ILE A O 1
ATOM 761 N N . ASP A 1 98 ? -4.91 11.188 -3.158 1 98.06 98 ASP A N 1
ATOM 762 C CA . ASP A 1 98 ? -4.391 12.453 -3.656 1 98.06 98 ASP A CA 1
ATOM 763 C C . ASP A 1 98 ? -4.105 13.422 -2.508 1 98.06 98 ASP A C 1
ATOM 765 O O . ASP A 1 98 ? -3.086 14.109 -2.51 1 98.06 98 ASP A O 1
ATOM 769 N N . GLU A 1 99 ? -4.969 13.562 -1.546 1 97.62 99 GLU A N 1
ATOM 770 C CA . GLU A 1 99 ? -4.766 14.398 -0.369 1 97.62 99 GLU A CA 1
ATOM 771 C C . GLU A 1 99 ? -3.502 14 0.385 1 97.62 99 GLU A C 1
ATOM 773 O O . GLU A 1 99 ? -2.715 14.852 0.789 1 97.62 99 GLU A O 1
ATOM 778 N N . LEU A 1 100 ? -3.295 12.703 0.571 1 96.31 100 LEU A N 1
ATOM 779 C CA . LEU A 1 100 ? -2.127 12.188 1.28 1 96.31 100 LEU A CA 1
ATOM 780 C C . LEU A 1 100 ? -0.852 12.461 0.488 1 96.31 100 LEU A C 1
ATOM 782 O O . LEU A 1 100 ? 0.185 12.789 1.066 1 96.31 100 LEU A O 1
ATOM 786 N N . ASP A 1 101 ? -0.959 12.289 -0.842 1 95.5 101 ASP A N 1
ATOM 787 C CA . ASP A 1 101 ? 0.185 12.57 -1.702 1 95.5 101 ASP A CA 1
ATOM 788 C C . ASP A 1 101 ? 0.596 14.039 -1.602 1 95.5 101 ASP A C 1
ATOM 790 O O . ASP A 1 101 ? 1.787 14.359 -1.61 1 95.5 101 ASP A O 1
ATOM 794 N N . LYS A 1 102 ? -0.363 14.953 -1.522 1 94.56 102 LYS A N 1
ATOM 795 C CA . LYS A 1 102 ? -0.075 16.375 -1.378 1 94.56 102 LYS A CA 1
ATOM 796 C C . LYS A 1 102 ? 0.587 16.672 -0.034 1 94.56 102 LYS A C 1
ATOM 798 O O . LYS A 1 102 ? 1.478 17.516 0.052 1 94.56 102 LYS A O 1
ATOM 803 N N . GLN A 1 103 ? 0.153 16 0.98 1 91.19 103 GLN A N 1
ATOM 804 C CA . GLN A 1 103 ? 0.793 16.141 2.283 1 91.19 103 GLN A CA 1
ATOM 805 C C . GLN A 1 103 ? 2.24 15.664 2.242 1 91.19 103 GLN A C 1
ATOM 807 O O . GLN A 1 103 ? 3.129 16.297 2.816 1 91.19 103 GLN A O 1
ATOM 812 N N . TYR A 1 104 ? 2.449 14.555 1.623 1 89.56 104 TYR A N 1
ATOM 813 C CA . TYR A 1 104 ? 3.795 14.023 1.438 1 89.56 104 TYR A CA 1
ATOM 814 C C . TYR A 1 104 ? 4.684 15.031 0.712 1 89.56 104 TYR A C 1
ATOM 816 O O . TYR A 1 104 ? 5.844 15.219 1.08 1 89.56 104 TYR A O 1
ATOM 824 N N . ALA A 1 105 ? 4.18 15.625 -0.351 1 88.25 105 ALA A N 1
ATOM 825 C CA . ALA A 1 105 ? 4.926 16.594 -1.152 1 88.25 105 ALA A CA 1
ATOM 826 C C . ALA A 1 105 ? 5.316 17.812 -0.32 1 88.25 105 ALA A C 1
ATOM 828 O O . ALA A 1 105 ? 6.293 18.5 -0.632 1 88.25 105 ALA A O 1
ATOM 829 N N . GLY A 1 106 ? 4.566 18.078 0.695 1 82.69 106 GLY A N 1
ATOM 830 C CA . GLY A 1 106 ? 4.801 19.25 1.524 1 82.69 106 GLY A CA 1
ATOM 831 C C . GLY A 1 106 ? 5.816 19 2.625 1 82.69 106 GLY A C 1
ATOM 832 O O . GLY A 1 106 ? 6.215 19.938 3.326 1 82.69 106 GLY A O 1
ATOM 833 N N . ILE A 1 107 ? 6.105 17.797 2.881 1 76.38 107 ILE A N 1
ATOM 834 C CA . ILE A 1 107 ? 7.074 17.469 3.92 1 76.38 107 ILE A CA 1
ATOM 835 C C . ILE A 1 107 ? 8.477 17.828 3.451 1 76.38 107 ILE A C 1
ATOM 837 O O . ILE A 1 107 ? 8.82 17.641 2.279 1 76.38 107 ILE A O 1
ATOM 841 N N . ASP A 1 108 ? 9.195 18.516 4.395 1 66.88 108 ASP A N 1
ATOM 842 C CA . ASP A 1 108 ? 10.602 18.797 4.113 1 66.88 108 ASP A CA 1
ATOM 843 C C . ASP A 1 108 ? 11.414 17.516 4.016 1 66.88 108 ASP A C 1
ATOM 845 O O . ASP A 1 108 ? 11.516 16.75 4.988 1 66.88 108 ASP A O 1
ATOM 849 N N . LYS A 1 109 ? 11.781 17.156 2.809 1 63.12 109 LYS A N 1
ATOM 850 C CA . LYS A 1 109 ? 12.562 15.938 2.559 1 63.12 109 LYS A CA 1
ATOM 851 C C . LYS A 1 109 ? 14.023 16.125 2.959 1 63.12 109 LYS A C 1
ATOM 853 O O . LYS A 1 109 ? 14.602 17.203 2.73 1 63.12 109 LYS A O 1
ATOM 858 N N . PRO A 1 110 ? 14.305 15.07 3.893 1 55.28 110 PRO A N 1
ATOM 859 C CA . PRO A 1 110 ? 15.695 15.266 4.301 1 55.28 110 PRO A CA 1
ATOM 860 C C . PRO A 1 110 ? 16.656 15.32 3.111 1 55.28 110 PRO A C 1
ATOM 862 O O . PRO A 1 110 ? 16.438 14.656 2.098 1 55.28 110 PRO A O 1
ATOM 865 N N . LEU A 1 111 ? 17.344 16.609 2.824 1 46.53 111 LEU A N 1
ATOM 866 C CA . LEU A 1 111 ? 18.422 16.797 1.858 1 46.53 111 LEU A CA 1
ATOM 867 C C . LEU A 1 111 ? 19.5 15.734 2.031 1 46.53 111 LEU A C 1
ATOM 869 O O . LEU A 1 111 ? 19.75 15.266 3.146 1 46.53 111 LEU A O 1
ATOM 873 N N . MET B 1 1 ? -1.517 24.453 -56.344 1 35.53 1 MET B N 1
ATOM 874 C CA . MET B 1 1 ? -0.851 24.578 -55.062 1 35.53 1 MET B CA 1
ATOM 875 C C . MET B 1 1 ? -1.761 24.094 -53.938 1 35.53 1 MET B C 1
ATOM 877 O O . MET B 1 1 ? -2.379 24.891 -53.219 1 35.53 1 MET B O 1
ATOM 881 N N . LYS B 1 2 ? -2.529 23 -54.281 1 46.09 2 LYS B N 1
ATOM 882 C CA . LYS B 1 2 ? -3.414 22.375 -53.312 1 46.09 2 LYS B CA 1
ATOM 883 C C . LYS B 1 2 ? -2.65 21.984 -52.062 1 46.09 2 LYS B C 1
ATOM 885 O O . LYS B 1 2 ? -1.678 21.234 -52.125 1 46.09 2 LYS B O 1
ATOM 890 N N . HIS B 1 3 ? -2.467 23.062 -51.094 1 46 3 HIS B N 1
ATOM 891 C CA . HIS B 1 3 ? -1.904 22.859 -49.781 1 46 3 HIS B CA 1
ATOM 892 C C . HIS B 1 3 ? -2.559 21.672 -49.062 1 46 3 HIS B C 1
ATOM 894 O O . HIS B 1 3 ? -3.785 21.609 -48.969 1 46 3 HIS B O 1
ATOM 900 N N . LEU B 1 4 ? -2.119 20.46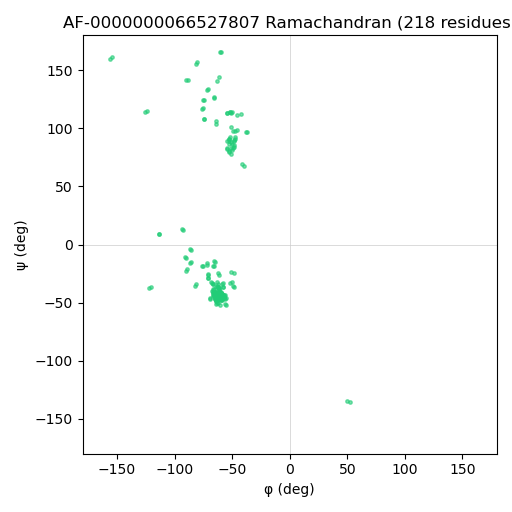9 -49.312 1 46.34 4 LEU B N 1
ATOM 901 C CA . LEU B 1 4 ? -2.465 19.297 -48.5 1 46.34 4 LEU B CA 1
ATOM 902 C C . LEU B 1 4 ? -2.275 19.562 -47.031 1 46.34 4 LEU B C 1
ATOM 904 O O . LEU B 1 4 ? -1.183 19.938 -46.594 1 46.34 4 LEU B O 1
ATOM 908 N N . ALA B 1 5 ? -3.266 20.141 -46.344 1 47.88 5 ALA B N 1
ATOM 909 C CA . ALA B 1 5 ? -3.32 20.312 -44.906 1 47.88 5 ALA B CA 1
ATOM 910 C C . ALA B 1 5 ? -3.047 18.984 -44.188 1 47.88 5 ALA B C 1
ATOM 912 O O . ALA B 1 5 ? -3.727 17.984 -44.406 1 47.88 5 ALA B O 1
ATOM 913 N N . PHE B 1 6 ? -1.795 18.641 -43.906 1 47.19 6 PHE B N 1
ATOM 914 C CA . PHE B 1 6 ? -1.412 17.516 -43.031 1 47.19 6 PHE B CA 1
ATOM 915 C C . PHE B 1 6 ? -2.146 17.578 -41.719 1 47.19 6 PHE B C 1
ATOM 917 O O . PHE B 1 6 ? -2.035 18.562 -40.969 1 47.19 6 PHE B O 1
ATOM 924 N N . LEU B 1 7 ? -3.324 17.047 -41.594 1 44.44 7 LEU B N 1
ATOM 925 C CA . LEU B 1 7 ? -4.027 16.844 -40.312 1 44.44 7 LEU B CA 1
ATOM 926 C C . LEU B 1 7 ? -3.143 16.109 -39.312 1 44.44 7 LEU B C 1
ATOM 928 O O . LEU B 1 7 ? -2.672 15.008 -39.594 1 44.44 7 LEU B O 1
ATOM 932 N N . ALA B 1 8 ? -2.389 16.812 -38.469 1 46.34 8 ALA B N 1
ATOM 933 C CA . ALA B 1 8 ? -1.628 16.328 -37.312 1 46.34 8 ALA B CA 1
ATOM 934 C C . ALA B 1 8 ? -2.512 15.523 -36.375 1 46.34 8 ALA B C 1
ATOM 936 O O . ALA B 1 8 ? -3.445 16.062 -35.781 1 46.34 8 ALA B O 1
ATOM 937 N N . LEU B 1 9 ? -2.793 14.258 -36.656 1 47.81 9 LEU B N 1
ATOM 938 C CA . LEU B 1 9 ? -3.451 13.367 -35.719 1 47.81 9 LEU B CA 1
ATOM 939 C C . LEU B 1 9 ? -2.748 13.391 -34.344 1 47.81 9 LEU B C 1
ATOM 941 O O . LEU B 1 9 ? -1.604 12.945 -34.219 1 47.81 9 LEU B O 1
ATOM 945 N N . GLY B 1 10 ? -2.967 14.43 -33.5 1 45 10 GLY B N 1
ATOM 946 C CA . GLY B 1 10 ? -2.475 14.438 -32.125 1 45 10 GLY B CA 1
ATOM 947 C C . GLY B 1 10 ? -2.773 13.156 -31.375 1 45 10 GLY B C 1
ATOM 948 O O . GLY B 1 10 ? -3.936 12.773 -31.234 1 45 10 GLY B O 1
ATOM 949 N N . GLY B 1 11 ? -1.923 12.148 -31.375 1 44.78 11 GLY B N 1
ATOM 950 C CA . GLY B 1 11 ? -2.014 10.938 -30.578 1 44.78 11 GLY B CA 1
ATOM 951 C C . GLY B 1 11 ? -2.275 11.203 -29.109 1 44.78 11 GLY B C 1
ATOM 952 O O . GLY B 1 11 ? -1.524 11.938 -28.453 1 44.78 11 GLY B O 1
ATOM 953 N N . LEU B 1 12 ? -3.5 11.117 -28.641 1 43.75 12 LEU B N 1
ATOM 954 C CA . LEU B 1 12 ? -3.893 11.117 -27.234 1 43.75 12 LEU B CA 1
ATOM 955 C C . LEU B 1 12 ? -3.055 10.133 -26.422 1 43.75 12 LEU B C 1
ATOM 957 O O . LEU B 1 12 ? -3.156 8.922 -26.625 1 43.75 12 LEU B O 1
ATOM 961 N N . LEU B 1 13 ? -1.927 10.5 -25.859 1 40.62 13 LEU B N 1
ATOM 962 C CA . LEU B 1 13 ? -1.188 9.703 -24.891 1 40.62 13 LEU B CA 1
ATOM 963 C C . LEU B 1 13 ? -2.08 9.32 -23.719 1 40.62 13 LEU B C 1
ATOM 965 O O . LEU B 1 13 ? -2.5 10.188 -22.938 1 40.62 13 LEU B O 1
ATOM 969 N N . LEU B 1 14 ? -2.891 8.312 -23.766 1 38.59 14 LEU B N 1
ATOM 970 C CA . LEU B 1 14 ? -3.543 7.742 -22.594 1 38.59 14 LEU B CA 1
ATOM 971 C C . LEU B 1 14 ? -2.547 7.555 -21.453 1 38.59 14 LEU B C 1
ATOM 973 O O . LEU B 1 14 ? -1.539 6.859 -21.625 1 38.59 14 LEU B O 1
ATOM 977 N N . ALA B 1 15 ? -2.473 8.422 -20.5 1 36.5 15 ALA B N 1
ATOM 978 C CA . ALA B 1 15 ? -1.723 8.211 -19.266 1 36.5 15 ALA B CA 1
ATOM 979 C C . ALA B 1 15 ? -2.105 6.887 -18.609 1 36.5 15 ALA B C 1
ATOM 981 O O . ALA B 1 15 ? -3.289 6.57 -18.484 1 36.5 15 ALA B O 1
ATOM 982 N N . PRO B 1 16 ? -1.18 5.938 -18.547 1 33.97 16 PRO B N 1
ATOM 983 C CA . PRO B 1 16 ? -1.541 4.727 -17.812 1 33.97 16 PRO B CA 1
ATOM 984 C C . PRO B 1 16 ? -2.098 5.023 -16.422 1 33.97 16 PRO B C 1
ATOM 986 O O . PRO B 1 16 ? -1.659 5.973 -15.766 1 33.97 16 PRO B O 1
ATOM 989 N N . LEU B 1 17 ? -3.289 4.785 -16.125 1 33.62 17 LEU B N 1
ATOM 990 C CA . LEU B 1 17 ? -3.795 4.746 -14.766 1 33.62 17 LEU B CA 1
ATOM 991 C C . LEU B 1 17 ? -2.773 4.109 -13.828 1 33.62 17 LEU B C 1
ATOM 993 O O . LEU B 1 17 ? -2.234 3.041 -14.125 1 33.62 17 LEU B O 1
ATOM 997 N N . ALA B 1 18 ? -2.016 4.895 -13.164 1 36.41 18 ALA B N 1
ATOM 998 C CA . ALA B 1 18 ? -1.086 4.414 -12.148 1 36.41 18 ALA B CA 1
ATOM 999 C C . ALA B 1 18 ? -1.723 3.314 -11.297 1 36.41 18 ALA B C 1
ATOM 1001 O O . ALA B 1 18 ? -2.662 3.574 -10.547 1 36.41 18 ALA B O 1
ATOM 1002 N N . GLU B 1 19 ? -1.968 2.141 -11.852 1 39.69 19 GLU B N 1
ATOM 1003 C CA . GLU B 1 19 ? -2.408 0.992 -11.062 1 39.69 19 GLU B CA 1
ATOM 1004 C C . GLU B 1 19 ? -1.574 0.84 -9.797 1 39.69 19 GLU B C 1
ATOM 1006 O 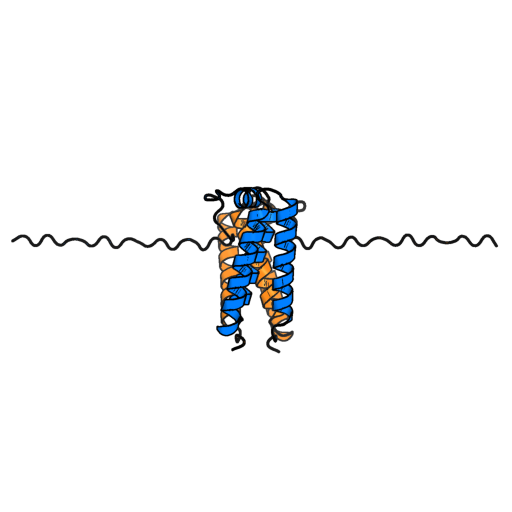O . GLU B 1 19 ? -0.352 1 -9.828 1 39.69 19 GLU B O 1
ATOM 1011 N N . ALA B 1 20 ? -2.188 1.079 -8.695 1 42.91 20 ALA B N 1
ATOM 1012 C CA . ALA B 1 20 ? -1.559 0.91 -7.383 1 42.91 20 ALA B CA 1
ATOM 1013 C C . ALA B 1 20 ? -0.857 -0.441 -7.285 1 42.91 20 ALA B C 1
ATOM 1015 O O . ALA B 1 20 ? 0.054 -0.616 -6.473 1 42.91 20 ALA B O 1
ATOM 1016 N N . ALA B 1 21 ? -1.448 -1.511 -7.906 1 52.41 21 ALA B N 1
ATOM 1017 C CA . ALA B 1 21 ? -0.642 -2.723 -7.789 1 52.41 21 ALA B CA 1
ATOM 1018 C C . ALA B 1 21 ? 0.716 -2.547 -8.461 1 52.41 21 ALA B C 1
AT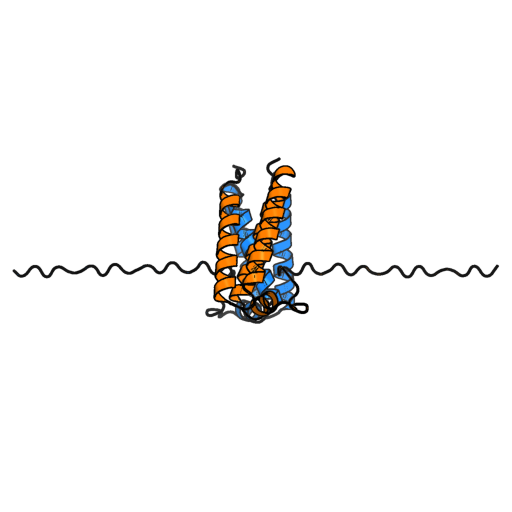OM 1020 O O . ALA B 1 21 ? 0.875 -1.696 -9.336 1 52.41 21 ALA B O 1
ATOM 1021 N N . SER B 1 22 ? 1.801 -3.238 -7.742 1 64.12 22 SER B N 1
ATOM 1022 C CA . SER B 1 22 ? 3.15 -3.127 -8.289 1 64.12 22 SER B CA 1
ATOM 1023 C C . SER B 1 22 ? 3.178 -3.48 -9.766 1 64.12 22 SER B C 1
ATOM 1025 O O . SER B 1 22 ? 4.062 -3.037 -10.5 1 64.12 22 SER B O 1
ATOM 1027 N N . PHE B 1 23 ? 2.164 -4.289 -10.242 1 74.81 23 PHE B N 1
ATOM 1028 C CA . PHE B 1 23 ? 2.141 -4.605 -11.664 1 74.81 23 PHE B CA 1
ATOM 1029 C C . PHE B 1 23 ? 0.725 -4.934 -12.125 1 74.81 23 PHE B C 1
ATOM 1031 O O . PHE B 1 23 ? -0.167 -5.141 -11.297 1 74.81 23 PHE B O 1
ATOM 1038 N N . ASP B 1 24 ? 0.473 -4.875 -13.375 1 85.94 24 ASP B N 1
ATOM 1039 C CA . ASP B 1 24 ? -0.809 -5.156 -14.016 1 85.94 24 ASP B CA 1
ATOM 1040 C C . ASP B 1 24 ? -1.063 -6.66 -14.086 1 85.94 24 ASP B C 1
ATOM 1042 O O . ASP B 1 24 ? -0.426 -7.367 -14.875 1 85.94 24 ASP B O 1
ATOM 1046 N N . CYS B 1 25 ? -2.104 -7.07 -13.414 1 91.06 25 CYS B N 1
ATOM 1047 C CA . CYS B 1 25 ? -2.381 -8.5 -13.336 1 91.06 25 CYS B CA 1
ATOM 1048 C C . CYS B 1 25 ? -2.859 -9.031 -14.68 1 91.06 25 CYS B C 1
ATOM 1050 O O . CYS B 1 25 ? -2.727 -10.227 -14.961 1 91.06 25 CYS B O 1
ATOM 1052 N N . GLU B 1 26 ? -3.465 -8.234 -15.453 1 88.69 26 GLU B N 1
ATOM 1053 C CA . GLU B 1 26 ? -3.93 -8.648 -16.781 1 88.69 26 GLU B CA 1
ATOM 1054 C C . GLU B 1 26 ? -2.758 -8.992 -17.688 1 88.69 26 GLU B C 1
ATOM 1056 O O . GLU B 1 26 ? -2.934 -9.672 -18.703 1 88.69 26 GLU B O 1
ATOM 1061 N N . LYS B 1 27 ? -1.614 -8.586 -17.266 1 91.56 27 LYS B N 1
ATOM 1062 C CA . LYS B 1 27 ? -0.424 -8.805 -18.078 1 91.56 27 LYS B CA 1
ATOM 1063 C C . LYS B 1 27 ? 0.542 -9.773 -17.406 1 91.56 27 LYS B C 1
ATOM 1065 O O . LYS B 1 27 ? 1.686 -9.922 -17.844 1 91.56 27 LYS B O 1
ATOM 1070 N N . ALA B 1 28 ? 0.082 -10.367 -16.359 1 91.69 28 ALA B N 1
ATOM 1071 C CA . ALA B 1 28 ? 0.955 -11.266 -15.602 1 91.69 28 ALA B CA 1
ATOM 1072 C C . ALA B 1 28 ? 1.328 -12.484 -16.438 1 91.69 28 ALA B C 1
ATOM 1074 O O . ALA B 1 28 ? 0.453 -13.18 -16.953 1 91.69 28 ALA B O 1
ATOM 1075 N N . GLU B 1 29 ? 2.627 -12.766 -16.594 1 92.62 29 GLU B N 1
ATOM 1076 C CA . GLU B 1 29 ? 3.096 -13.883 -17.406 1 92.62 29 GLU B CA 1
ATOM 1077 C C . GLU B 1 29 ? 3.918 -14.867 -16.578 1 92.62 29 GLU B C 1
ATOM 1079 O O . GLU B 1 29 ? 3.805 -16.078 -16.75 1 92.62 29 GLU B O 1
ATOM 1084 N N . ARG B 1 30 ? 4.699 -14.359 -15.625 1 95.62 30 ARG B N 1
ATOM 1085 C CA . ARG B 1 30 ? 5.602 -15.195 -14.836 1 95.62 30 ARG B CA 1
ATOM 1086 C C . ARG B 1 30 ? 4.859 -15.883 -13.695 1 95.62 30 ARG B C 1
ATOM 1088 O O . ARG B 1 30 ? 3.805 -15.414 -13.258 1 95.62 30 ARG B O 1
ATOM 1095 N N . ALA B 1 31 ? 5.402 -16.984 -13.273 1 97.44 31 ALA B N 1
ATOM 1096 C CA . ALA B 1 31 ? 4.75 -17.797 -12.258 1 97.44 31 ALA B CA 1
ATOM 1097 C C . ALA B 1 31 ? 4.555 -17 -10.969 1 97.44 31 ALA B C 1
ATOM 1099 O O . ALA B 1 31 ? 3.525 -17.141 -10.297 1 97.44 31 ALA B O 1
ATOM 1100 N N . ASP B 1 32 ? 5.523 -16.203 -10.547 1 97.25 32 ASP B N 1
ATOM 1101 C CA . ASP B 1 32 ? 5.371 -15.414 -9.328 1 97.25 32 ASP B CA 1
ATOM 1102 C C . ASP B 1 32 ? 4.27 -14.367 -9.492 1 97.25 32 ASP B C 1
ATOM 1104 O O . ASP B 1 32 ? 3.434 -14.203 -8.602 1 97.25 32 ASP B O 1
ATOM 1108 N N . GLU B 1 33 ? 4.227 -13.719 -10.641 1 96.25 33 GLU B N 1
ATOM 1109 C CA . GLU B 1 33 ? 3.205 -12.703 -10.891 1 96.25 33 GLU B CA 1
ATOM 1110 C C . GLU B 1 33 ? 1.808 -13.32 -10.875 1 96.25 33 GLU B C 1
ATOM 1112 O O . GLU B 1 33 ? 0.882 -12.75 -10.297 1 96.25 33 GLU B O 1
ATOM 1117 N N . LYS B 1 34 ? 1.665 -14.445 -11.516 1 97.06 34 LYS B N 1
ATOM 1118 C CA . LYS B 1 34 ? 0.374 -15.125 -11.539 1 97.06 34 LYS B CA 1
ATOM 1119 C C . LYS B 1 34 ? -0.063 -15.523 -10.133 1 97.06 34 LYS B C 1
ATOM 1121 O O . LYS B 1 34 ? -1.234 -15.375 -9.773 1 97.06 34 LYS B O 1
ATOM 1126 N N . ALA B 1 35 ? 0.903 -16.047 -9.375 1 97.31 35 ALA B N 1
ATOM 1127 C CA . ALA B 1 35 ? 0.6 -16.438 -7.996 1 97.31 35 ALA B CA 1
ATOM 1128 C C . ALA B 1 35 ? 0.177 -15.219 -7.172 1 97.31 35 ALA B C 1
ATOM 1130 O O . ALA B 1 35 ? -0.771 -15.297 -6.387 1 97.31 35 ALA B O 1
ATOM 1131 N N . ILE B 1 36 ? 0.847 -14.109 -7.309 1 96.88 36 ILE B N 1
ATOM 1132 C CA . ILE B 1 36 ? 0.54 -12.875 -6.594 1 96.88 36 ILE B CA 1
ATOM 1133 C C . ILE B 1 36 ? -0.86 -12.398 -6.973 1 96.88 36 ILE B C 1
ATOM 1135 O O . ILE B 1 36 ? -1.658 -12.039 -6.102 1 96.88 36 ILE B O 1
ATOM 1139 N N . CYS B 1 37 ? -1.146 -12.508 -8.227 1 95.69 37 CYS B N 1
ATOM 1140 C CA . CYS B 1 37 ? -2.434 -12.031 -8.727 1 95.69 37 CYS B CA 1
ATOM 1141 C C . CYS B 1 37 ? -3.566 -12.938 -8.258 1 95.69 37 CYS B C 1
ATOM 1143 O O . CYS B 1 37 ? -4.703 -12.484 -8.102 1 95.69 37 CYS B O 1
ATOM 1145 N N . ALA B 1 38 ? -3.279 -14.156 -7.988 1 94.31 38 ALA B N 1
ATOM 1146 C CA . ALA B 1 38 ? -4.297 -15.156 -7.664 1 94.31 38 ALA B CA 1
ATOM 1147 C C . ALA B 1 38 ? -4.555 -15.211 -6.16 1 94.31 38 ALA B C 1
ATOM 1149 O O . ALA B 1 38 ? -5.508 -15.844 -5.711 1 94.31 38 ALA B O 1
ATOM 1150 N N . ASN B 1 39 ? -3.717 -14.555 -5.395 1 94.44 39 ASN B N 1
ATOM 1151 C CA . ASN B 1 39 ? -3.756 -14.617 -3.936 1 94.44 39 ASN B CA 1
ATOM 1152 C C . ASN B 1 39 ? -3.846 -13.227 -3.318 1 94.44 39 ASN B C 1
ATOM 1154 O O . ASN B 1 39 ? -2.896 -12.445 -3.396 1 94.44 39 ASN B O 1
ATOM 1158 N N . ARG B 1 40 ? -4.926 -12.969 -2.695 1 92.69 40 ARG B N 1
ATOM 1159 C CA . ARG B 1 40 ? -5.176 -11.617 -2.193 1 92.69 40 ARG B CA 1
ATOM 1160 C C . ARG B 1 40 ? -4.113 -11.203 -1.184 1 92.69 40 ARG B C 1
ATOM 1162 O O . ARG B 1 40 ? -3.643 -10.062 -1.204 1 92.69 40 ARG B O 1
ATOM 1169 N N . ALA B 1 41 ? -3.828 -12.109 -0.278 1 94 41 ALA B N 1
ATOM 1170 C CA . ALA B 1 41 ? -2.84 -11.781 0.744 1 94 41 ALA B CA 1
ATOM 1171 C C . ALA B 1 41 ? -1.494 -11.43 0.114 1 94 41 ALA B C 1
ATOM 1173 O O . ALA B 1 41 ? -0.811 -10.508 0.563 1 94 41 ALA B O 1
ATOM 1174 N N . LEU B 1 42 ? -1.124 -12.18 -0.848 1 95.88 42 LEU B N 1
ATOM 1175 C CA . LEU B 1 42 ? 0.106 -11.883 -1.569 1 95.88 42 LEU B CA 1
ATOM 1176 C C . LEU B 1 42 ? -0.019 -10.562 -2.328 1 95.88 42 LEU B C 1
ATOM 1178 O O . LEU B 1 42 ? 0.92 -9.766 -2.352 1 95.88 42 LEU B O 1
ATOM 1182 N N . ASN B 1 43 ? -1.14 -10.312 -2.98 1 95.31 43 ASN B N 1
ATOM 1183 C CA . ASN B 1 43 ? -1.384 -9.039 -3.656 1 95.31 43 ASN B CA 1
ATOM 1184 C C . ASN B 1 43 ? -1.271 -7.859 -2.693 1 95.31 43 ASN B C 1
ATOM 1186 O O . ASN B 1 43 ? -0.659 -6.844 -3.021 1 95.31 43 ASN B O 1
ATOM 1190 N N . ASP B 1 44 ? -1.853 -8 -1.573 1 95.62 44 ASP B N 1
ATOM 1191 C CA . ASP B 1 44 ? -1.782 -6.949 -0.565 1 95.62 44 ASP B CA 1
ATOM 1192 C C . ASP B 1 44 ? -0.334 -6.652 -0.179 1 95.62 44 ASP B C 1
ATOM 1194 O O . ASP B 1 44 ? 0.055 -5.492 -0.049 1 95.62 44 ASP B O 1
ATOM 1198 N N . LYS B 1 45 ? 0.431 -7.715 0.035 1 96.69 45 LYS B N 1
ATOM 1199 C CA . LYS B 1 45 ? 1.843 -7.539 0.363 1 96.69 45 LYS B CA 1
ATOM 1200 C C . LYS B 1 45 ? 2.594 -6.859 -0.778 1 96.69 45 LYS B C 1
ATOM 1202 O O . LYS B 1 45 ? 3.494 -6.051 -0.541 1 96.69 45 LYS B O 1
ATOM 1207 N N . ASP B 1 46 ? 2.229 -7.172 -1.954 1 96.81 46 ASP B N 1
ATOM 1208 C CA . ASP B 1 46 ? 2.854 -6.547 -3.117 1 96.81 46 ASP B CA 1
ATOM 1209 C C . ASP B 1 46 ? 2.57 -5.047 -3.156 1 96.81 46 ASP B C 1
ATOM 1211 O O . ASP B 1 46 ? 3.48 -4.246 -3.369 1 96.81 46 ASP B O 1
ATOM 1215 N N . VAL B 1 47 ? 1.344 -4.695 -2.975 1 96.19 47 VAL B N 1
ATOM 1216 C CA . VAL B 1 47 ? 0.961 -3.287 -2.977 1 96.19 47 VAL B CA 1
ATOM 1217 C C . VAL B 1 47 ? 1.65 -2.562 -1.823 1 96.19 47 VAL B C 1
ATOM 1219 O O . VAL B 1 47 ? 2.234 -1.492 -2.014 1 96.19 47 VAL B O 1
ATOM 1222 N N . GLU B 1 48 ? 1.589 -3.146 -0.667 1 96.88 48 GLU B N 1
ATOM 1223 C CA . GLU B 1 48 ? 2.248 -2.543 0.486 1 96.88 48 GLU B CA 1
ATOM 1224 C C . GLU B 1 48 ? 3.732 -2.311 0.214 1 96.88 48 GLU B C 1
ATOM 1226 O O . GLU B 1 48 ? 4.242 -1.208 0.426 1 96.88 48 GLU B O 1
ATOM 1231 N N . MET B 1 49 ? 4.41 -3.332 -0.227 1 97.06 49 MET B N 1
ATOM 1232 C CA . MET B 1 49 ? 5.836 -3.248 -0.528 1 97.06 49 MET B CA 1
ATOM 1233 C C . MET B 1 49 ? 6.117 -2.135 -1.533 1 97.06 49 MET B C 1
ATOM 1235 O O . MET B 1 49 ? 7.02 -1.324 -1.333 1 97.06 49 MET B O 1
ATOM 1239 N N . SER B 1 50 ? 5.348 -2.096 -2.555 1 96.69 50 SER B N 1
ATOM 1240 C CA . SER B 1 50 ? 5.555 -1.125 -3.625 1 96.69 50 SER B CA 1
ATOM 1241 C C . SER B 1 50 ? 5.355 0.302 -3.125 1 96.69 50 SER B C 1
ATOM 1243 O O . SER B 1 50 ? 6.133 1.198 -3.465 1 96.69 50 SER B O 1
ATOM 1245 N N . VAL B 1 51 ? 4.34 0.528 -2.379 1 95.88 51 VAL B N 1
ATOM 1246 C CA . VAL B 1 51 ? 4.039 1.857 -1.857 1 95.88 51 VAL B CA 1
ATOM 1247 C C . VAL B 1 51 ? 5.145 2.299 -0.899 1 95.88 51 VAL B C 1
ATOM 1249 O O . VAL B 1 51 ? 5.652 3.418 -1.002 1 95.88 51 VAL B O 1
ATOM 1252 N N . LYS B 1 52 ? 5.555 1.407 0.031 1 95.56 52 LYS B N 1
ATOM 1253 C CA . LYS B 1 52 ? 6.625 1.729 0.97 1 95.56 52 LYS B CA 1
ATOM 1254 C C . LYS B 1 52 ? 7.918 2.061 0.234 1 95.56 52 LYS B C 1
ATOM 1256 O O . LYS B 1 52 ? 8.609 3.023 0.58 1 95.56 52 LYS B O 1
ATOM 1261 N N . TYR B 1 53 ? 8.273 1.293 -0.762 1 95.56 53 TYR B N 1
ATOM 1262 C CA . TYR B 1 53 ? 9.484 1.516 -1.546 1 95.56 53 TYR B CA 1
ATOM 1263 C C . TYR B 1 53 ? 9.461 2.885 -2.215 1 95.56 53 TYR B C 1
ATOM 1265 O O . TYR B 1 53 ? 10.422 3.648 -2.123 1 95.56 53 TYR B O 1
ATOM 1273 N N . ARG B 1 54 ? 8.359 3.227 -2.854 1 93.31 54 ARG B N 1
ATOM 1274 C CA . ARG B 1 54 ? 8.242 4.496 -3.562 1 93.31 54 ARG B CA 1
ATOM 1275 C C . ARG B 1 54 ? 8.312 5.672 -2.592 1 93.31 54 ARG B C 1
ATOM 1277 O O . ARG B 1 54 ? 8.969 6.68 -2.873 1 93.31 54 ARG B O 1
ATOM 1284 N N . PHE B 1 55 ? 7.629 5.523 -1.509 1 89.81 55 PHE B N 1
ATOM 1285 C CA . PHE B 1 55 ? 7.629 6.574 -0.5 1 89.81 55 PHE B CA 1
ATOM 1286 C C . PHE B 1 55 ? 9.039 6.82 0.024 1 89.81 55 PHE B C 1
ATOM 1288 O O . PHE B 1 55 ? 9.5 7.965 0.062 1 89.81 55 PHE B O 1
ATOM 1295 N N . LEU B 1 56 ? 9.688 5.797 0.434 1 90.69 56 LEU B N 1
ATOM 1296 C CA . LEU B 1 56 ? 11.016 5.91 1.016 1 90.69 56 LEU B CA 1
ATOM 1297 C C . LEU B 1 56 ? 12.016 6.441 -0.009 1 90.69 56 LEU B C 1
ATOM 1299 O O . LEU B 1 56 ? 12.883 7.25 0.326 1 90.69 56 LEU B O 1
ATOM 1303 N N . ARG B 1 57 ? 11.906 5.973 -1.232 1 90.06 57 ARG B N 1
ATOM 1304 C CA . ARG B 1 57 ? 12.797 6.453 -2.285 1 90.06 57 ARG B CA 1
ATOM 1305 C C . ARG B 1 57 ? 12.672 7.961 -2.459 1 90.06 57 ARG B C 1
ATOM 1307 O O . ARG B 1 57 ? 13.656 8.641 -2.766 1 90.06 57 ARG B O 1
ATOM 1314 N N . GLY B 1 58 ? 11.43 8.453 -2.246 1 86.25 58 GLY B N 1
ATOM 1315 C CA . GLY B 1 58 ? 11.188 9.883 -2.391 1 86.25 58 GLY B CA 1
ATOM 1316 C C . GLY B 1 58 ? 11.719 10.695 -1.23 1 86.25 58 GLY B C 1
ATOM 1317 O O . GLY B 1 58 ? 11.852 11.922 -1.331 1 86.25 58 GLY B O 1
ATOM 1318 N N . LEU B 1 59 ? 11.961 10.055 -0.118 1 83.19 59 LEU B N 1
ATOM 1319 C CA . LEU B 1 59 ? 12.422 10.766 1.071 1 83.19 59 LEU B CA 1
ATOM 1320 C C . LEU B 1 59 ? 13.945 10.859 1.094 1 83.19 59 LEU B C 1
ATOM 1322 O O . LEU B 1 59 ? 14.508 11.656 1.852 1 83.19 59 LEU B O 1
ATOM 1326 N N . PHE B 1 60 ? 14.578 10.023 0.4 1 75.44 60 PHE B N 1
ATOM 1327 C CA . PHE B 1 60 ? 16.031 10.016 0.41 1 75.44 60 PHE B CA 1
ATOM 1328 C C . PHE B 1 60 ? 16.594 10.922 -0.686 1 75.44 60 PHE B C 1
ATOM 1330 O O . PHE B 1 60 ? 15.984 11.047 -1.756 1 75.44 60 PHE B O 1
ATOM 1337 N N . ALA B 1 61 ? 17.688 11.586 -0.277 1 67.94 61 ALA B N 1
ATOM 1338 C CA . ALA B 1 61 ? 18.438 12.359 -1.251 1 67.94 61 ALA B CA 1
ATOM 1339 C C . ALA B 1 61 ? 18.969 11.477 -2.377 1 67.94 61 ALA B C 1
ATOM 1341 O O . ALA B 1 61 ? 18.891 10.25 -2.291 1 67.94 61 ALA B O 1
ATOM 1342 N N . MET B 1 62 ? 19.406 12.141 -3.445 1 67.38 62 MET B N 1
ATOM 1343 C CA . MET B 1 62 ? 19.875 11.461 -4.652 1 67.38 62 MET B CA 1
ATOM 1344 C C . MET B 1 62 ? 20.875 10.367 -4.312 1 67.38 62 MET B C 1
ATOM 1346 O O . MET B 1 62 ? 20.875 9.297 -4.922 1 67.38 62 MET B O 1
ATOM 1350 N N . GLY B 1 63 ? 21.672 10.625 -3.322 1 68.25 63 GLY B N 1
ATOM 1351 C CA . GLY B 1 63 ? 22.703 9.664 -2.998 1 68.25 63 GLY B CA 1
ATOM 1352 C C . GLY B 1 63 ? 22.172 8.359 -2.457 1 68.25 63 GLY B C 1
ATOM 1353 O O . GLY B 1 63 ? 22.703 7.285 -2.762 1 68.25 63 GLY B O 1
ATOM 1354 N N . GLY B 1 64 ? 21.094 8.32 -1.737 1 75.44 64 GLY B N 1
ATOM 1355 C CA . GLY B 1 64 ? 20.516 7.105 -1.178 1 75.44 64 GLY B CA 1
ATOM 1356 C C . GLY B 1 64 ? 19.594 6.383 -2.143 1 75.44 64 GLY B C 1
ATOM 1357 O O . GLY B 1 64 ? 19.266 5.211 -1.938 1 75.44 64 GLY B O 1
ATOM 1358 N N . ARG B 1 65 ? 19.406 7.02 -3.266 1 83.38 65 ARG B N 1
ATOM 1359 C CA . ARG B 1 65 ? 18.422 6.465 -4.199 1 83.38 65 ARG B CA 1
ATOM 1360 C C . ARG B 1 65 ? 19.031 5.336 -5.023 1 83.38 65 ARG B C 1
ATOM 1362 O O . ARG B 1 65 ? 18.359 4.352 -5.328 1 83.38 65 ARG B O 1
ATOM 1369 N N . GLY B 1 66 ? 20.328 5.496 -5.32 1 86.25 66 GLY B N 1
ATOM 1370 C CA . GLY B 1 66 ? 20.984 4.453 -6.094 1 86.25 66 GLY B CA 1
ATOM 1371 C C . GLY B 1 66 ? 21.047 3.123 -5.363 1 86.25 66 GLY B C 1
ATOM 1372 O O . GLY B 1 66 ? 20.656 2.09 -5.914 1 86.25 66 GLY B O 1
ATOM 1373 N N . ALA B 1 67 ? 21.516 3.1 -4.148 1 88.94 67 ALA B N 1
ATOM 1374 C CA . ALA B 1 67 ? 21.609 1.877 -3.355 1 88.94 67 ALA B CA 1
ATOM 1375 C C . ALA B 1 67 ? 20.234 1.258 -3.133 1 88.94 67 ALA B C 1
ATOM 1377 O O . ALA B 1 67 ? 20.078 0.033 -3.141 1 88.94 67 ALA B O 1
ATOM 1378 N N . MET B 1 68 ? 19.25 2.088 -2.945 1 92.12 68 MET B N 1
ATOM 1379 C CA . MET B 1 68 ? 17.875 1.61 -2.758 1 92.12 68 MET B CA 1
ATOM 1380 C C . MET B 1 68 ? 17.375 0.918 -4.02 1 92.12 68 MET B C 1
ATOM 1382 O O . MET B 1 68 ? 16.75 -0.143 -3.939 1 92.12 68 MET B O 1
ATOM 1386 N N . GLN B 1 69 ? 17.688 1.56 -5.109 1 94 69 GLN B N 1
ATOM 1387 C CA . GLN B 1 69 ? 17.25 0.979 -6.375 1 94 69 GLN B CA 1
ATOM 1388 C C . GLN B 1 69 ? 17.938 -0.361 -6.625 1 94 69 GLN B C 1
ATOM 1390 O O . GLN B 1 69 ? 17.297 -1.319 -7.066 1 94 69 GLN B O 1
ATOM 1395 N N . ASP B 1 70 ? 19.219 -0.41 -6.324 1 94.62 70 ASP B N 1
ATOM 1396 C CA . ASP B 1 70 ? 19.953 -1.654 -6.5 1 94.62 70 ASP B CA 1
ATOM 1397 C C . ASP B 1 70 ? 19.375 -2.768 -5.629 1 94.62 70 ASP B C 1
ATOM 1399 O O . ASP B 1 70 ? 19.156 -3.885 -6.102 1 94.62 70 ASP B O 1
ATOM 1403 N N . ARG B 1 71 ? 19.125 -2.482 -4.395 1 96.69 71 ARG B N 1
ATOM 1404 C CA . ARG B 1 71 ? 18.578 -3.475 -3.473 1 96.69 71 ARG B CA 1
ATOM 1405 C C . ARG B 1 71 ? 17.188 -3.93 -3.908 1 96.69 71 ARG B C 1
ATOM 1407 O O . ARG B 1 71 ? 16.844 -5.102 -3.76 1 96.69 71 ARG B O 1
ATOM 1414 N N . GLN B 1 72 ? 16.453 -3.035 -4.434 1 96.75 72 GLN B N 1
ATOM 1415 C CA . GLN B 1 72 ? 15.125 -3.379 -4.93 1 96.75 72 GLN B CA 1
ATOM 1416 C C . GLN B 1 72 ? 15.211 -4.352 -6.105 1 96.75 72 GLN B C 1
ATOM 1418 O O . GLN B 1 72 ? 14.453 -5.32 -6.172 1 96.75 72 GLN B O 1
ATOM 1423 N N . GLN B 1 73 ? 16.141 -4.133 -6.984 1 97.25 73 GLN B N 1
ATOM 1424 C CA . GLN B 1 73 ? 16.328 -5.012 -8.133 1 97.25 73 GLN B CA 1
ATOM 1425 C C . GLN B 1 73 ? 16.781 -6.398 -7.695 1 97.25 73 GLN B C 1
ATOM 1427 O O . GLN B 1 73 ? 16.312 -7.41 -8.219 1 97.25 73 GLN B O 1
ATOM 1432 N N . ASP B 1 74 ? 17.688 -6.387 -6.789 1 98.06 74 ASP B N 1
ATOM 1433 C CA . ASP B 1 74 ? 18.141 -7.66 -6.246 1 98.06 74 ASP B CA 1
ATOM 1434 C C . ASP B 1 74 ? 16.984 -8.445 -5.625 1 98.06 74 ASP B C 1
ATOM 1436 O O . ASP B 1 74 ? 16.859 -9.656 -5.84 1 98.06 74 ASP B O 1
ATOM 1440 N N . TRP B 1 75 ? 16.219 -7.773 -4.926 1 98.38 75 TRP B N 1
ATOM 1441 C CA . TRP B 1 75 ? 15.086 -8.422 -4.258 1 98.38 75 TRP B CA 1
ATOM 1442 C C . TRP B 1 75 ? 14.078 -8.945 -5.273 1 98.38 75 TRP B C 1
ATOM 1444 O O . TRP B 1 75 ? 13.516 -10.031 -5.094 1 98.38 75 TRP B O 1
ATOM 1454 N N . LEU B 1 76 ? 13.781 -8.188 -6.316 1 97.38 76 LEU B N 1
ATOM 1455 C CA . LEU B 1 76 ? 12.859 -8.641 -7.348 1 97.38 76 LEU B CA 1
ATOM 1456 C C . LEU B 1 76 ? 13.336 -9.945 -7.969 1 97.38 76 LEU B C 1
ATOM 1458 O O . LEU B 1 76 ? 12.523 -10.812 -8.312 1 97.38 76 LEU B O 1
ATOM 1462 N N . ARG B 1 77 ? 14.625 -10.109 -8.125 1 97.75 77 ARG B N 1
ATOM 1463 C CA . ARG B 1 77 ? 15.18 -11.367 -8.617 1 97.75 77 ARG B CA 1
ATOM 1464 C C . ARG B 1 77 ? 14.953 -12.492 -7.617 1 97.75 77 ARG B C 1
ATOM 1466 O O . ARG B 1 77 ? 14.625 -13.617 -8 1 97.75 77 ARG B O 1
ATOM 1473 N N . GLU B 1 78 ? 15.141 -12.195 -6.34 1 98.06 78 GLU B N 1
ATOM 1474 C CA . GLU B 1 78 ? 14.859 -13.156 -5.277 1 98.06 78 GLU B CA 1
ATOM 1475 C C . GLU B 1 78 ? 13.398 -13.594 -5.301 1 98.06 78 GLU B C 1
ATOM 1477 O O . GLU B 1 78 ? 13.094 -14.789 -5.195 1 98.06 78 GLU B O 1
ATOM 1482 N N . ARG B 1 79 ? 12.469 -12.648 -5.402 1 97.75 79 ARG B N 1
ATOM 1483 C CA . ARG B 1 79 ? 11.047 -12.953 -5.449 1 97.75 79 ARG B CA 1
ATOM 1484 C C . ARG B 1 79 ? 10.719 -13.852 -6.637 1 97.75 79 ARG B C 1
ATOM 1486 O O . ARG B 1 79 ? 9.938 -14.797 -6.508 1 97.75 79 ARG B O 1
ATOM 1493 N N . ARG B 1 80 ? 11.328 -13.562 -7.77 1 97.5 80 ARG B N 1
ATOM 1494 C CA . ARG B 1 80 ? 11.07 -14.328 -8.984 1 97.5 80 ARG B CA 1
ATOM 1495 C C . ARG B 1 80 ? 11.5 -15.781 -8.82 1 97.5 80 ARG B C 1
ATOM 1497 O O . ARG B 1 80 ? 10.867 -16.688 -9.367 1 97.5 80 ARG B O 1
ATOM 1504 N N . ARG B 1 81 ? 12.523 -15.984 -8.047 1 98.31 81 ARG B N 1
ATOM 1505 C CA . ARG B 1 81 ? 13.039 -17.328 -7.844 1 98.31 81 ARG B CA 1
ATOM 1506 C C . ARG B 1 81 ? 12.023 -18.188 -7.094 1 98.31 81 ARG B C 1
ATOM 1508 O O . ARG B 1 81 ? 12.102 -19.422 -7.133 1 98.31 81 ARG B O 1
ATOM 1515 N N . CYS B 1 82 ? 11.062 -17.547 -6.438 1 98.75 82 CYS B N 1
ATOM 1516 C CA . CYS B 1 82 ? 10.039 -18.281 -5.695 1 98.75 82 CYS B CA 1
ATOM 1517 C C . CYS B 1 82 ? 9.062 -18.969 -6.645 1 98.75 82 CYS B C 1
ATOM 1519 O O . CYS B 1 82 ? 8.352 -19.891 -6.25 1 98.75 82 CYS B O 1
ATOM 1521 N N . GLY B 1 83 ? 9.078 -18.5 -7.8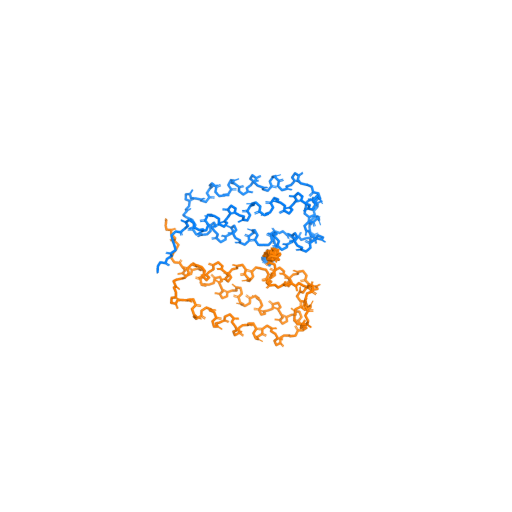95 1 98.12 83 GLY B N 1
ATOM 1522 C CA . GLY B 1 83 ? 8.023 -19 -8.773 1 98.12 83 GLY B CA 1
ATOM 1523 C C . GLY B 1 83 ? 6.637 -18.828 -8.18 1 98.12 83 GLY B C 1
ATOM 1524 O O . GLY B 1 83 ? 6.305 -17.766 -7.645 1 98.12 83 GLY B O 1
ATOM 1525 N N . GLY B 1 84 ? 5.77 -19.844 -8.258 1 98.25 84 GLY B N 1
ATOM 1526 C CA . GLY B 1 84 ? 4.398 -19.766 -7.777 1 98.25 84 GLY B CA 1
ATOM 1527 C C . GLY B 1 84 ? 4.238 -20.25 -6.348 1 98.25 84 GLY B C 1
ATOM 1528 O O . GLY B 1 84 ? 3.115 -20.406 -5.859 1 98.25 84 GLY B O 1
ATOM 1529 N N . ASP B 1 85 ? 5.371 -20.422 -5.637 1 98.69 85 ASP B N 1
ATOM 1530 C CA . ASP B 1 85 ? 5.32 -20.906 -4.258 1 98.69 85 ASP B CA 1
ATOM 1531 C C . ASP B 1 85 ? 4.836 -19.812 -3.312 1 98.69 85 ASP B C 1
ATOM 1533 O O . ASP B 1 85 ? 5.602 -18.922 -2.943 1 98.69 85 ASP B O 1
ATOM 1537 N N . THR B 1 86 ? 3.643 -19.953 -2.834 1 98.31 86 THR B N 1
ATOM 1538 C CA . THR B 1 86 ? 2.986 -18.891 -2.068 1 98.31 86 THR B CA 1
ATOM 1539 C C . THR B 1 86 ? 3.699 -18.672 -0.737 1 98.31 86 THR B C 1
ATOM 1541 O O . THR B 1 86 ? 3.777 -17.547 -0.252 1 98.31 86 THR B O 1
ATOM 1544 N N . ASP B 1 87 ? 4.227 -19.75 -0.152 1 98.5 87 ASP B N 1
ATOM 1545 C CA . ASP B 1 87 ? 4.953 -19.594 1.105 1 98.5 87 ASP B CA 1
ATOM 1546 C C . ASP B 1 87 ? 6.27 -18.844 0.893 1 98.5 87 ASP B C 1
ATOM 1548 O O . ASP B 1 87 ? 6.621 -17.969 1.677 1 98.5 87 ASP B O 1
ATOM 1552 N N . CYS B 1 88 ? 6.953 -19.234 -0.069 1 98.88 88 CYS B N 1
ATOM 1553 C CA . CYS B 1 88 ? 8.195 -18.562 -0.43 1 98.88 88 CYS B CA 1
ATOM 1554 C C . CYS B 1 88 ? 7.957 -17.094 -0.743 1 98.88 88 CYS B C 1
ATOM 1556 O O . CYS B 1 88 ? 8.68 -16.219 -0.255 1 98.88 88 CYS B O 1
ATOM 1558 N N . LEU B 1 89 ? 6.926 -16.781 -1.535 1 98.75 89 LEU B N 1
ATOM 1559 C CA . LEU B 1 89 ? 6.574 -15.406 -1.876 1 98.75 89 LEU B CA 1
ATOM 1560 C C . LEU B 1 89 ? 6.203 -14.617 -0.626 1 98.75 89 LEU B C 1
ATOM 1562 O O . LEU B 1 89 ? 6.633 -13.477 -0.462 1 98.75 89 LEU B O 1
ATOM 1566 N N . SER B 1 90 ? 5.418 -15.203 0.222 1 98.56 90 SER B N 1
ATOM 1567 C CA . SER B 1 90 ? 5.016 -14.531 1.45 1 98.56 90 SER B CA 1
ATOM 1568 C C . SER B 1 90 ? 6.227 -14.156 2.299 1 98.56 90 SER B C 1
ATOM 1570 O O . SER B 1 90 ? 6.305 -13.039 2.82 1 98.56 90 SER B O 1
ATOM 1572 N N . ARG B 1 91 ? 7.117 -15.047 2.402 1 98.62 91 ARG B N 1
ATOM 1573 C CA . ARG B 1 91 ? 8.32 -14.797 3.189 1 98.62 91 ARG B CA 1
ATOM 1574 C C . ARG B 1 91 ? 9.18 -13.711 2.549 1 98.62 91 ARG B C 1
ATOM 1576 O O . ARG B 1 91 ? 9.711 -12.836 3.242 1 98.62 91 ARG B O 1
ATOM 1583 N N . ALA B 1 92 ? 9.352 -13.781 1.249 1 98.69 92 ALA B N 1
ATOM 1584 C CA . ALA B 1 92 ? 10.133 -12.781 0.534 1 98.69 92 ALA B CA 1
ATOM 1585 C C . ALA B 1 92 ? 9.562 -11.383 0.744 1 98.69 92 ALA B C 1
ATOM 1587 O O . ALA B 1 92 ? 10.297 -10.438 1.029 1 98.69 92 ALA B O 1
ATOM 1588 N N . TYR B 1 93 ? 8.297 -11.242 0.627 1 98.31 93 TYR B N 1
ATOM 1589 C CA . TYR B 1 93 ? 7.656 -9.953 0.83 1 98.31 93 TYR B CA 1
ATOM 1590 C C . TYR B 1 93 ? 7.805 -9.484 2.273 1 98.31 93 TYR B C 1
ATOM 1592 O O . TYR B 1 93 ? 8.094 -8.312 2.529 1 98.31 93 TYR B O 1
ATOM 1600 N N . ALA B 1 94 ? 7.555 -10.406 3.191 1 98.38 94 ALA B N 1
ATOM 1601 C CA . ALA B 1 94 ? 7.684 -10.039 4.598 1 98.38 94 ALA B CA 1
ATOM 1602 C C . ALA B 1 94 ? 9.086 -9.516 4.902 1 98.38 94 ALA B C 1
ATOM 1604 O O . ALA B 1 94 ? 9.234 -8.516 5.609 1 98.38 94 ALA B O 1
ATOM 1605 N N . GLN B 1 95 ? 10.031 -10.164 4.383 1 98.56 95 GLN B N 1
ATOM 1606 C CA . GLN B 1 95 ? 11.414 -9.758 4.59 1 98.56 95 GLN B CA 1
ATOM 1607 C C . GLN B 1 95 ? 11.68 -8.383 3.988 1 98.56 95 GLN B C 1
ATOM 1609 O O . GLN B 1 95 ? 12.289 -7.52 4.629 1 98.56 95 GLN B O 1
ATOM 1614 N N . ARG B 1 96 ? 11.281 -8.148 2.756 1 98.56 96 ARG B N 1
ATOM 1615 C CA . ARG B 1 96 ? 11.516 -6.871 2.088 1 98.56 96 ARG B CA 1
ATOM 1616 C C . ARG B 1 96 ? 10.781 -5.738 2.797 1 98.56 96 ARG B C 1
ATOM 1618 O O . ARG B 1 96 ? 11.344 -4.664 3.006 1 98.56 96 ARG B O 1
ATOM 1625 N N . ILE B 1 97 ? 9.539 -5.98 3.168 1 98 97 ILE B N 1
ATOM 1626 C CA . ILE B 1 97 ? 8.742 -4.988 3.877 1 98 97 ILE B CA 1
ATOM 1627 C C . ILE B 1 97 ? 9.406 -4.637 5.203 1 98 97 ILE B C 1
ATOM 1629 O O . ILE B 1 97 ? 9.484 -3.463 5.574 1 98 97 ILE B O 1
ATOM 1633 N N . ASP B 1 98 ? 9.93 -5.656 5.871 1 98.12 98 ASP B N 1
ATOM 1634 C CA . ASP B 1 98 ? 10.656 -5.422 7.117 1 98.12 98 ASP B CA 1
ATOM 1635 C C . ASP B 1 98 ? 11.883 -4.551 6.879 1 98.12 98 ASP B C 1
ATOM 1637 O O . ASP B 1 98 ? 12.18 -3.65 7.672 1 98.12 98 ASP B O 1
ATOM 1641 N N . GLU B 1 99 ? 12.664 -4.777 5.867 1 97.62 99 GLU B N 1
ATOM 1642 C CA . GLU B 1 99 ? 13.82 -3.969 5.512 1 97.62 99 GLU B CA 1
ATOM 1643 C C . GLU B 1 99 ? 13.43 -2.512 5.277 1 97.62 99 GLU B C 1
ATOM 1645 O O . GLU B 1 99 ? 14.109 -1.598 5.75 1 97.62 99 GLU B O 1
ATOM 1650 N N . LEU B 1 100 ? 12.352 -2.285 4.566 1 96.38 100 LEU B N 1
ATOM 1651 C CA . LEU B 1 100 ? 11.875 -0.938 4.27 1 96.38 100 LEU B CA 1
ATOM 1652 C C . LEU B 1 100 ? 11.391 -0.241 5.539 1 96.38 100 LEU B C 1
ATOM 1654 O O . LEU B 1 100 ? 11.617 0.958 5.719 1 96.38 100 LEU B O 1
ATOM 1658 N N . ASP B 1 101 ? 10.703 -1.025 6.395 1 95.62 101 ASP B N 1
ATOM 1659 C CA . ASP B 1 101 ? 10.25 -0.473 7.668 1 95.62 101 ASP B CA 1
ATOM 1660 C C . ASP B 1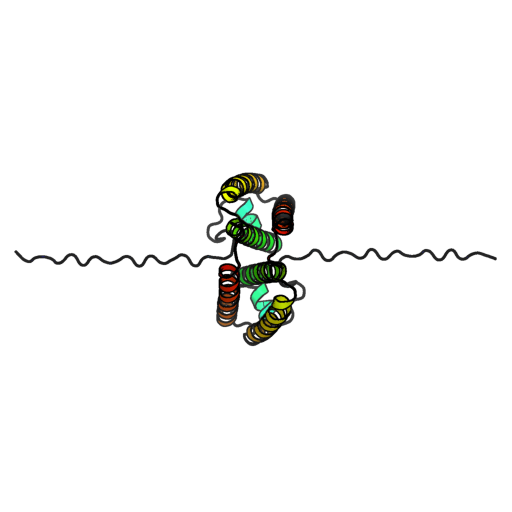 101 ? 11.43 -0.018 8.523 1 95.62 101 ASP B C 1
ATOM 1662 O O . ASP B 1 101 ? 11.359 1.012 9.195 1 95.62 101 ASP B O 1
ATOM 1666 N N . LYS B 1 102 ? 12.516 -0.757 8.523 1 94.56 102 LYS B N 1
ATOM 1667 C CA . LYS B 1 102 ? 13.719 -0.387 9.273 1 94.56 102 LYS B CA 1
ATOM 1668 C C . LYS B 1 102 ? 14.352 0.88 8.703 1 94.56 102 LYS B C 1
ATOM 1670 O O . LYS B 1 102 ? 14.859 1.718 9.453 1 94.56 102 LYS B O 1
ATOM 1675 N N . GLN B 1 103 ? 14.344 1.009 7.422 1 91.25 103 GLN B N 1
ATOM 1676 C CA . GLN B 1 103 ? 14.836 2.232 6.797 1 91.25 103 GLN B CA 1
ATOM 1677 C C . GLN B 1 103 ? 13.984 3.434 7.195 1 91.25 103 GLN B C 1
ATOM 1679 O O . GLN B 1 103 ? 14.508 4.516 7.469 1 91.25 103 GLN B O 1
ATOM 1684 N N . TYR B 1 104 ? 12.703 3.258 7.172 1 89.62 104 TYR B N 1
ATOM 1685 C CA . TYR B 1 104 ? 11.781 4.301 7.605 1 89.62 104 TYR B CA 1
ATOM 1686 C C . TYR B 1 104 ? 12.078 4.727 9.039 1 89.62 104 TYR B C 1
ATOM 1688 O O . TYR B 1 104 ? 12.062 5.918 9.352 1 89.62 104 TYR B O 1
ATOM 1696 N N . ALA B 1 105 ? 12.297 3.762 9.914 1 88.31 105 ALA B N 1
ATOM 1697 C CA . ALA B 1 105 ? 12.57 4.027 11.32 1 88.31 105 ALA B CA 1
ATOM 1698 C C . ALA B 1 105 ? 13.852 4.828 11.492 1 88.31 105 ALA B C 1
ATOM 1700 O O . ALA B 1 105 ? 14.023 5.535 12.484 1 88.31 105 ALA B O 1
ATOM 1701 N N . GLY B 1 106 ? 14.719 4.734 10.562 1 82.62 106 GLY B N 1
ATOM 1702 C CA . GLY B 1 106 ? 16.016 5.395 10.641 1 82.62 106 GLY B CA 1
ATOM 1703 C C . GLY B 1 106 ? 15.984 6.824 10.125 1 82.62 106 GLY B C 1
ATOM 1704 O O . GLY B 1 106 ? 16.969 7.555 10.25 1 82.62 106 GLY B O 1
ATOM 1705 N N . ILE B 1 107 ? 14.961 7.141 9.43 1 76.25 107 ILE B N 1
ATOM 1706 C CA . ILE B 1 107 ? 14.844 8.492 8.898 1 76.25 107 ILE B CA 1
ATOM 1707 C C . ILE B 1 107 ? 14.562 9.477 10.039 1 76.25 107 ILE B C 1
ATOM 1709 O O . ILE B 1 107 ? 13.812 9.164 10.961 1 76.25 107 ILE B O 1
ATOM 1713 N N . ASP B 1 108 ? 15.328 10.602 10.008 1 66.25 108 ASP B N 1
ATOM 1714 C CA . ASP B 1 108 ? 15.062 11.68 10.953 1 66.25 108 ASP B CA 1
ATOM 1715 C C . ASP B 1 108 ? 13.68 12.281 10.719 1 66.25 108 ASP B C 1
ATOM 1717 O O . ASP B 1 108 ? 13.422 12.859 9.656 1 66.25 108 ASP B O 1
ATOM 1721 N N . LYS B 1 109 ? 12.766 11.938 11.57 1 62.66 109 LYS B N 1
ATOM 1722 C CA . LYS B 1 109 ? 11.398 12.43 11.469 1 62.66 109 LYS B CA 1
ATOM 1723 C C . LYS B 1 109 ? 11.305 13.891 11.898 1 62.66 109 LYS B C 1
ATOM 1725 O O . LYS B 1 109 ? 11.945 14.297 12.867 1 62.66 109 LYS B O 1
ATOM 1730 N N . PRO B 1 110 ? 10.688 14.641 10.781 1 55.12 110 PRO B N 1
ATOM 1731 C CA . PRO B 1 110 ? 10.609 16.047 11.195 1 55.12 110 PRO B CA 1
ATOM 1732 C C . PRO B 1 110 ? 9.875 16.234 12.516 1 55.12 110 PRO B C 1
ATOM 1734 O O . PRO B 1 110 ? 8.945 15.477 12.82 1 55.12 110 PRO B O 1
ATOM 1737 N N . LEU B 1 111 ? 10.641 16.719 13.688 1 46.94 111 LEU B N 1
ATOM 1738 C CA . LEU B 1 111 ? 10.047 17.125 14.953 1 46.94 111 LEU B CA 1
ATOM 1739 C C . LEU B 1 111 ? 8.898 18.109 14.727 1 46.94 111 LEU B C 1
ATOM 1741 O O . LEU B 1 111 ? 8.922 18.875 13.766 1 46.94 111 LEU B O 1
#

InterPro domains:
  IPR017160 Uncharacterised conserved protein UCP037256 [PIRSF037256] (1-111)
  IPR052755 Lysozyme Inhibitor LprI [PTHR37549] (3-110)

Radius of gyration: 22.2 Å; Cα contacts (8 Å, |Δi|>4): 196; chains: 2; bounding box: 45×54×108 Å

Secondary structure (DSSP, 8-state):
-------------------SSSS-GGG--SHHHHHHHH-HHHHHHHHHHHHHHHHHHHHS-HHHHHHHHHHHHHHHHHHHHTTT-HHHHHHHHHHHHHHHHHHHHHS----/-------------------SSSS-GGG--SHHHHHHHH-HHHHHHHHHHHHHHHHHHHHS-HHHHHHHHHHHHHHHHHHHHTTT-HHHHHHHHHHHHHHHHHHHHHS----

pLDDT: mean 82.08, std 21.24, range [33.62, 98.88]

Organism: Pseudomonas aeruginosa (strain ATCC 15692 / DSM 22644 / CIP 104116 / JCM 14847 / LMG 12228 / 1C / PRS 101 / PAO1) (NCBI:txid208964)

Foldseek 3Di:
DPPPPPPPPPPPPPDPPPPLFPDDLVPDDFQLSVLCVVDVVSRVLRSLLVVLLVVLLVVDDPVVNVVSVVVVVVLVVQLSVCRNPPVSSVVSSVVSSVVSVVSVVPDDDDD/DPPPPPPPPPPPPPDPPPPLAPDDLVPDDFQLSVLCVVDVVSRVLRSLLVVLLVVLLVVDDPVVNVVSVVVVVVLVVQLSVCRNPPVSSVVSSVVSSVVSVVSVVPDDDDD

Sequence (222 aa):
MKHLAFLALGGLLLAPLAEAASFDCEKAERADEKAICANRALNDKDVEMSVKYRFLRGLFAMGGRGAMQDRQQDWLRERRRCGGDTDCLSRAYAQRIDELDKQYAGIDKPLMKHLAFLALGGLLLAPLAEAASFDCEKAERADEKAICANRALNDKDVEMSVKYRFLRGLFAMGGRGAMQDRQQDWLRERRRCGGDTDCLSRAYAQRIDELDKQYAGIDKPL